Protein AF-A0A7S0I507-F1 (afdb_monomer)

InterPro domains:
  IPR004971 mRNA (guanine-N(7))-methyltransferase domain [PS51562] (1-146)
  IPR029063 S-adenosyl-L-methionine-dependent methyltransferase superfamily [G3DSA:3.40.50.150] (1-146)

Radius of gyration: 21.82 Å; Cα contacts (8 Å, |Δi|>4): 194; chains: 1; bounding box: 68×40×52 Å

Foldseek 3Di:
DDKDKDKDFALVLLLVVCVVVVQWDDDPFKIKGADPPQPPSVDQDPDLVSQPPGWIFMAGDPDPQHPDDPRSHDIGHHDHPVNVQVVCVVQQWHWDPDDPPVVVCVLPVPPLDPPHPCVVVPDDDDPVVVVVSVVVSMDMTMIDRDDPVVPPCVVPRPPDPPDPPPPPPPPDDDDDD

Nearest PDB structures (foldseek):
  5e9j-assembly2_B  TM=7.680E-01  e=2.572E-06  Homo sapiens
  8q8g-assembly1_B  TM=7.251E-01  e=8.089E-06  Homo sapiens
  3bgv-assembly4_D  TM=7.261E-01  e=1.043E-05  Homo sapiens
  3bgv-assembly2_B  TM=7.373E-01  e=1.434E-05  Homo sapiens
  5e9w-assembly2_B  TM=7.049E-01  e=9.791E-06  Homo sapiens

Organism: NCBI:txid3032

pLDDT: mean 73.74, std 19.36, range [32.34, 95.12]

Mean predicted aligned error: 12.78 Å

Solvent-accessible surface area (backbone atoms only — not comparable to full-atom values): 10988 Å² total; per-residue (Å²): 110,61,76,52,72,52,72,48,49,29,29,65,50,48,49,52,52,29,61,77,40,81,36,44,43,82,58,93,59,38,36,39,37,63,40,88,87,44,62,66,86,91,61,73,50,88,52,74,75,69,51,56,89,37,44,32,30,40,22,49,57,91,34,89,41,41,70,45,90,92,45,83,34,44,81,44,66,47,38,48,70,70,60,52,50,54,60,34,47,79,72,42,30,44,77,64,86,80,72,63,60,70,64,48,52,68,74,64,52,78,65,80,39,101,78,38,94,53,55,89,65,69,80,87,69,80,65,55,69,57,56,50,50,61,55,61,29,41,41,76,53,43,28,35,34,56,61,85,85,65,57,84,59,64,69,71,72,72,64,79,76,73,76,79,80,74,78,77,80,76,79,79,81,82,86,74,136

Sequence (177 aa):
GGFFVGVCPDGRRVNELLKKHDGTFTGHVFNLQKNEDLPTMQYISMERDSRFGMTYTFALKDTVTGEVEDSDGSIEFMVFEDLLIEMAAEVDLVPVLEYDRFTFSKLVSLEPTKYGLFKHFIPKYENVEELETVSRLNCAFTFVKVDPQTQSDRHTMGKRQLGNDEHEFRGEVNDTT

Structure (mmCIF, N/CA/C/O backbone):
data_AF-A0A7S0I507-F1
#
_entry.id   AF-A0A7S0I507-F1
#
loop_
_atom_site.group_PDB
_atom_site.id
_atom_site.type_symbol
_atom_site.label_atom_id
_atom_site.label_alt_id
_atom_site.label_comp_id
_atom_site.label_asym_id
_atom_site.label_entity_id
_atom_site.label_seq_id
_atom_site.pdbx_PDB_ins_code
_atom_site.Cartn_x
_atom_site.Cartn_y
_atom_site.Cartn_z
_atom_site.occupancy
_atom_site.B_iso_or_equiv
_atom_site.auth_seq_id
_atom_site.auth_comp_id
_atom_site.auth_asym_id
_atom_site.auth_atom_id
_atom_site.pdbx_PDB_model_num
ATOM 1 N N . GLY A 1 1 ? -11.999 -0.291 22.747 1.00 79.38 1 GLY A N 1
ATOM 2 C CA . GLY A 1 1 ? -11.311 -1.594 22.766 1.00 79.38 1 GLY A CA 1
ATOM 3 C C . GLY A 1 1 ? -9.855 -1.415 22.390 1.00 79.38 1 GLY A C 1
ATOM 4 O O . GLY A 1 1 ? -9.367 -0.291 22.438 1.00 79.38 1 GLY A O 1
ATOM 5 N N . GLY A 1 2 ? -9.165 -2.507 22.053 1.00 91.81 2 GLY A N 1
ATOM 6 C CA . GLY A 1 2 ? -7.803 -2.453 21.510 1.00 91.81 2 GLY A CA 1
ATOM 7 C C . GLY A 1 2 ? -7.762 -1.898 20.082 1.00 91.81 2 GLY A C 1
ATOM 8 O O . GLY A 1 2 ? -8.801 -1.805 19.423 1.00 91.81 2 GLY A O 1
ATOM 9 N N . PHE A 1 3 ? -6.563 -1.546 19.619 1.00 93.19 3 PHE A N 1
ATOM 10 C CA . PHE A 1 3 ? -6.307 -1.061 18.262 1.00 93.19 3 PHE A CA 1
ATOM 11 C C . PHE A 1 3 ? -5.585 -2.126 17.433 1.00 93.19 3 PHE A C 1
ATOM 13 O O . PHE A 1 3 ? -4.720 -2.833 17.949 1.00 93.19 3 PHE A O 1
ATOM 20 N N . PHE A 1 4 ? -5.922 -2.200 16.149 1.00 94.19 4 PHE A N 1
ATOM 21 C CA . PHE A 1 4 ? -5.199 -2.955 15.132 1.00 94.19 4 PHE A CA 1
ATOM 22 C C . PHE A 1 4 ? -4.639 -1.959 14.119 1.00 94.19 4 PHE A C 1
ATOM 24 O O . PHE A 1 4 ? -5.397 -1.264 13.446 1.00 94.19 4 PHE A O 1
ATOM 31 N N . VAL A 1 5 ? -3.315 -1.848 14.064 1.00 95.00 5 VAL A N 1
ATOM 32 C CA . VAL A 1 5 ? -2.602 -0.904 13.199 1.00 95.00 5 VAL A CA 1
ATOM 33 C C . VAL A 1 5 ? -1.665 -1.666 12.285 1.00 95.00 5 VAL A C 1
ATOM 35 O O . VAL A 1 5 ? -1.095 -2.682 12.684 1.00 95.00 5 VAL A O 1
ATOM 38 N N . GLY A 1 6 ? -1.484 -1.164 11.073 1.00 94.25 6 GLY A N 1
ATOM 39 C CA . GLY A 1 6 ? -0.582 -1.780 10.119 1.00 94.25 6 GLY A CA 1
ATOM 40 C C . GLY A 1 6 ? -0.327 -0.902 8.911 1.00 94.25 6 GLY A C 1
ATOM 41 O O . GLY A 1 6 ? -0.875 0.194 8.773 1.00 94.25 6 GLY A O 1
ATOM 42 N N . VAL A 1 7 ? 0.541 -1.413 8.050 1.00 93.81 7 VAL A N 1
ATOM 43 C CA . VAL A 1 7 ? 0.851 -0.851 6.742 1.00 93.81 7 VAL A CA 1
ATOM 44 C C . VAL A 1 7 ? 0.739 -1.987 5.741 1.00 93.81 7 VAL A C 1
ATOM 46 O O . VAL A 1 7 ? 1.195 -3.096 6.020 1.00 93.81 7 VAL A O 1
ATOM 49 N N . CYS A 1 8 ? 0.117 -1.725 4.601 1.00 94.25 8 CYS A N 1
ATOM 50 C CA . CYS A 1 8 ? 0.043 -2.679 3.505 1.00 94.25 8 CYS A CA 1
ATOM 51 C C . CYS A 1 8 ? 0.133 -1.963 2.151 1.00 94.25 8 CYS A C 1
ATOM 53 O O . CYS A 1 8 ? -0.134 -0.754 2.082 1.00 94.25 8 CYS A O 1
ATOM 55 N N . PRO A 1 9 ? 0.457 -2.691 1.072 1.00 93.25 9 PRO A N 1
ATOM 56 C CA . PRO A 1 9 ? 0.399 -2.143 -0.274 1.00 93.25 9 PRO A CA 1
ATOM 57 C C . PRO A 1 9 ? -1.017 -1.688 -0.635 1.00 93.25 9 PRO A C 1
ATOM 59 O O . PRO A 1 9 ? -1.984 -2.422 -0.447 1.00 93.25 9 PRO A O 1
ATOM 62 N N . ASP A 1 10 ? -1.138 -0.481 -1.175 1.00 93.31 10 ASP A N 1
ATOM 63 C CA . ASP A 1 10 ? -2.374 0.049 -1.740 1.00 93.31 10 ASP A CA 1
ATOM 64 C C . ASP A 1 10 ? -2.521 -0.476 -3.173 1.00 93.31 10 ASP A C 1
ATOM 66 O O . ASP A 1 10 ? -1.869 -0.003 -4.110 1.00 93.31 10 ASP A O 1
ATOM 70 N N . GLY A 1 11 ? -3.404 -1.459 -3.341 1.00 91.88 11 GLY A N 1
ATOM 71 C CA . GLY A 1 11 ? -3.658 -2.121 -4.615 1.00 91.88 11 GLY A CA 1
ATOM 72 C C . GLY A 1 11 ? -4.050 -1.156 -5.732 1.00 91.88 11 GLY A C 1
ATOM 73 O O . GLY A 1 11 ? -3.682 -1.387 -6.883 1.00 91.88 11 GLY A O 1
ATOM 74 N N . ARG A 1 12 ? -4.725 -0.036 -5.422 1.00 90.00 12 ARG A N 1
ATOM 75 C CA . ARG A 1 12 ? -5.071 0.976 -6.434 1.00 90.00 12 ARG A CA 1
ATOM 76 C C . ARG A 1 12 ? -3.819 1.677 -6.942 1.00 90.00 12 ARG A C 1
ATOM 78 O O . ARG A 1 12 ? -3.639 1.781 -8.151 1.00 90.00 12 ARG A O 1
ATOM 85 N N . ARG A 1 13 ? -2.928 2.093 -6.041 1.00 93.00 13 ARG A N 1
ATOM 86 C CA . ARG A 1 13 ? -1.687 2.802 -6.402 1.00 93.00 13 ARG A CA 1
ATOM 87 C C . ARG A 1 13 ? -0.686 1.900 -7.112 1.00 93.00 13 ARG A C 1
ATOM 89 O O . ARG A 1 13 ? -0.083 2.325 -8.095 1.00 93.00 13 ARG A O 1
ATOM 96 N N . VAL A 1 14 ? -0.540 0.653 -6.657 1.00 92.56 14 VAL A N 1
ATOM 97 C CA . VAL A 1 14 ? 0.283 -0.354 -7.347 1.00 92.56 14 VAL A CA 1
ATOM 98 C C . VAL A 1 14 ? -0.237 -0.567 -8.768 1.00 92.56 14 VAL A C 1
ATOM 100 O O . VAL A 1 14 ? 0.530 -0.496 -9.728 1.00 92.56 14 VAL A O 1
ATOM 103 N N . ASN A 1 15 ? -1.550 -0.747 -8.919 1.00 88.88 15 ASN A N 1
ATOM 104 C CA . ASN A 1 15 ? -2.193 -0.910 -10.218 1.00 88.88 15 ASN A CA 1
ATOM 105 C C . ASN A 1 15 ? -2.024 0.330 -11.117 1.00 88.88 15 ASN A C 1
ATOM 107 O O . ASN A 1 15 ? -1.711 0.204 -12.296 1.00 88.88 15 ASN A O 1
ATOM 111 N N . GLU A 1 16 ? -2.177 1.543 -10.587 1.00 90.50 16 GLU A N 1
ATOM 112 C CA . GLU A 1 16 ? -1.947 2.780 -11.344 1.00 90.50 16 GLU A CA 1
ATOM 113 C C . GLU A 1 16 ? -0.505 2.892 -11.853 1.00 90.50 16 GLU A C 1
ATOM 115 O O . GLU A 1 16 ? -0.289 3.233 -13.021 1.00 90.50 16 GLU A O 1
ATOM 120 N N . LEU A 1 17 ? 0.478 2.563 -11.009 1.00 92.56 17 LEU A N 1
ATOM 121 C CA . LEU A 1 17 ? 1.885 2.594 -11.394 1.00 92.56 17 LEU A CA 1
ATOM 122 C C . LEU A 1 17 ? 2.191 1.535 -12.461 1.00 92.56 17 LEU A C 1
ATOM 124 O O . LEU A 1 17 ? 2.738 1.870 -13.509 1.00 92.56 17 LEU A O 1
ATOM 128 N N . LEU A 1 18 ? 1.764 0.287 -12.259 1.00 91.62 18 LEU A N 1
ATOM 129 C CA . LEU A 1 18 ? 1.913 -0.777 -13.258 1.00 91.62 18 LEU A CA 1
ATOM 130 C C . LEU A 1 18 ? 1.247 -0.397 -14.592 1.00 91.62 18 LEU A C 1
ATOM 132 O O . LEU A 1 18 ? 1.812 -0.644 -15.653 1.00 91.62 18 LEU A O 1
ATOM 136 N N . LYS A 1 19 ? 0.085 0.271 -14.567 1.00 88.50 19 LYS A N 1
ATOM 137 C CA . LYS A 1 19 ? -0.640 0.695 -15.779 1.00 88.50 19 LYS A CA 1
ATOM 138 C C . LYS A 1 19 ? 0.142 1.741 -16.558 1.00 88.50 19 LYS A C 1
ATOM 140 O O . LYS A 1 19 ? 0.184 1.694 -17.784 1.00 88.50 19 LYS A O 1
ATOM 145 N N . LYS A 1 20 ? 0.741 2.696 -15.847 1.00 91.81 20 LYS A N 1
ATOM 146 C CA . LYS A 1 20 ? 1.552 3.762 -16.441 1.00 91.81 20 LYS A CA 1
ATOM 147 C C . LYS A 1 20 ? 2.801 3.215 -17.142 1.00 91.81 20 LYS A C 1
ATOM 149 O O . LYS A 1 20 ? 3.283 3.849 -18.075 1.00 91.81 20 LYS A O 1
ATOM 154 N N . HIS A 1 21 ? 3.294 2.058 -16.706 1.00 91.62 21 HIS A N 1
ATOM 155 C CA . HIS A 1 21 ? 4.529 1.442 -17.188 1.00 91.62 21 HIS A CA 1
ATOM 156 C C . HIS A 1 21 ? 4.300 0.115 -17.937 1.00 91.62 21 HIS A C 1
ATOM 158 O O . HIS A 1 21 ? 5.176 -0.738 -17.966 1.00 91.62 21 HIS A O 1
ATOM 164 N N . ASP A 1 22 ? 3.120 -0.066 -18.540 1.00 89.62 22 ASP A N 1
ATOM 165 C CA . ASP A 1 22 ? 2.782 -1.235 -19.371 1.00 89.62 22 ASP A CA 1
ATOM 166 C C . ASP A 1 22 ? 3.061 -2.596 -18.695 1.00 89.62 22 ASP A C 1
ATOM 168 O O . ASP A 1 22 ? 3.542 -3.550 -19.298 1.00 89.62 22 ASP A O 1
ATOM 172 N N . GLY A 1 23 ? 2.765 -2.676 -17.395 1.00 88.75 23 GLY A N 1
ATOM 173 C CA . GLY A 1 23 ? 2.888 -3.894 -16.598 1.00 88.75 23 GLY A CA 1
ATOM 174 C C . GLY A 1 23 ? 4.239 -4.104 -15.914 1.00 88.75 23 GLY A C 1
ATOM 175 O O . GLY A 1 23 ? 4.313 -4.992 -15.068 1.00 88.75 23 GLY A O 1
ATOM 176 N N . THR A 1 24 ? 5.262 -3.286 -16.183 1.00 91.31 24 THR A N 1
ATOM 177 C CA . THR A 1 24 ? 6.574 -3.428 -15.528 1.00 91.31 24 THR A CA 1
ATOM 178 C C . THR A 1 24 ? 7.207 -2.076 -15.229 1.00 91.31 24 THR A C 1
ATOM 180 O O . THR A 1 24 ? 7.467 -1.285 -16.128 1.00 91.31 24 THR A O 1
ATOM 183 N N . PHE A 1 25 ? 7.537 -1.829 -13.964 1.00 91.94 25 PHE A N 1
ATOM 184 C CA . PHE A 1 25 ? 8.373 -0.704 -13.551 1.00 91.94 25 PHE A CA 1
ATOM 185 C C . PHE A 1 25 ? 9.756 -1.219 -13.149 1.00 91.94 25 PHE A C 1
ATOM 187 O O . PHE A 1 25 ? 9.866 -2.098 -12.296 1.00 91.94 25 PHE A O 1
ATOM 194 N N . THR A 1 26 ? 10.813 -0.644 -13.720 1.00 91.56 26 THR A N 1
ATOM 195 C CA . THR A 1 26 ? 12.202 -0.964 -13.367 1.00 91.56 26 THR A CA 1
ATOM 196 C C . THR A 1 26 ? 12.919 0.319 -12.982 1.00 91.56 26 THR A C 1
ATOM 198 O O . THR A 1 26 ? 13.202 1.152 -13.843 1.00 91.56 26 THR A O 1
ATOM 201 N N . GLY A 1 27 ? 13.175 0.488 -11.688 1.00 89.50 27 GLY A N 1
ATOM 202 C CA . GLY A 1 27 ? 13.826 1.667 -11.126 1.00 89.50 27 GLY A CA 1
ATOM 203 C C . GLY A 1 27 ? 15.251 1.395 -10.656 1.00 89.50 27 GLY A C 1
ATOM 204 O O . GLY A 1 27 ? 15.774 0.274 -10.701 1.00 89.50 27 GLY A O 1
ATOM 205 N N . HIS A 1 28 ? 15.899 2.441 -10.158 1.00 88.12 28 HIS A N 1
ATOM 206 C CA . HIS A 1 28 ? 17.167 2.328 -9.448 1.00 88.12 28 HIS A CA 1
ATOM 207 C C . HIS A 1 28 ? 17.006 1.723 -8.055 1.00 88.12 28 HIS A C 1
ATOM 209 O O . HIS A 1 28 ? 17.907 1.005 -7.637 1.00 88.12 28 HIS A O 1
ATOM 215 N N . VAL A 1 29 ? 15.880 1.960 -7.386 1.00 88.69 29 VAL A N 1
ATOM 216 C CA . VAL A 1 29 ? 15.608 1.550 -6.002 1.00 88.69 29 VAL A CA 1
ATOM 217 C C . VAL A 1 29 ? 14.744 0.295 -5.936 1.00 88.69 29 VAL A C 1
ATOM 219 O O . VAL A 1 29 ? 14.975 -0.562 -5.089 1.00 88.69 29 VAL A O 1
ATOM 222 N N . PHE A 1 30 ? 13.754 0.158 -6.816 1.00 91.38 30 PHE A N 1
ATOM 223 C CA . PHE A 1 30 ? 12.814 -0.960 -6.774 1.00 91.38 30 PHE A CA 1
ATOM 224 C C . PHE A 1 30 ? 12.305 -1.339 -8.163 1.00 91.38 30 PHE A C 1
ATOM 226 O O . PHE A 1 30 ? 12.342 -0.532 -9.093 1.00 91.38 30 PHE A O 1
ATOM 233 N N . ASN A 1 31 ? 11.786 -2.557 -8.270 1.00 92.00 31 ASN A N 1
ATOM 234 C CA . ASN A 1 31 ? 11.099 -3.073 -9.442 1.00 92.00 31 ASN A CA 1
ATOM 235 C C . ASN A 1 31 ? 9.688 -3.531 -9.061 1.00 92.00 31 ASN A C 1
ATOM 237 O O . ASN A 1 31 ? 9.458 -4.029 -7.957 1.00 92.00 31 ASN A O 1
ATOM 241 N N . LEU A 1 32 ? 8.756 -3.384 -9.998 1.00 92.62 32 LEU A N 1
ATOM 242 C CA . LEU A 1 32 ? 7.423 -3.973 -9.943 1.00 92.62 32 LEU A CA 1
ATOM 243 C C . LEU A 1 32 ? 7.135 -4.688 -11.252 1.00 92.62 32 LEU A C 1
ATOM 245 O O . LEU A 1 32 ? 7.397 -4.142 -12.323 1.00 92.62 32 LEU A O 1
ATOM 249 N N . GLN A 1 33 ? 6.495 -5.844 -11.166 1.00 91.94 33 GLN A N 1
ATOM 250 C CA . GLN A 1 33 ? 6.041 -6.585 -12.330 1.00 91.94 33 GLN A CA 1
ATOM 251 C C . GLN A 1 33 ? 4.634 -7.130 -12.107 1.00 91.94 33 GLN A C 1
ATOM 253 O O . GLN A 1 33 ? 4.289 -7.655 -11.047 1.00 91.94 33 GLN A O 1
ATOM 258 N N . LYS A 1 34 ? 3.809 -6.994 -13.141 1.00 89.62 34 LYS A N 1
ATOM 259 C CA . LYS A 1 34 ? 2.480 -7.586 -13.221 1.00 89.62 34 LYS A CA 1
ATOM 260 C C . LYS A 1 34 ? 2.603 -9.111 -13.363 1.00 89.62 34 LYS A C 1
ATOM 262 O O . LYS A 1 34 ? 3.268 -9.580 -14.282 1.00 89.62 34 LYS A O 1
ATOM 267 N N . ASN A 1 35 ? 1.909 -9.874 -12.518 1.00 86.19 35 ASN A N 1
ATOM 268 C CA . ASN A 1 35 ? 1.789 -11.327 -12.682 1.00 86.19 35 ASN A CA 1
ATOM 269 C C . ASN A 1 35 ? 0.727 -11.682 -13.742 1.00 86.19 35 ASN A C 1
ATOM 271 O O . ASN A 1 35 ? -0.213 -10.915 -13.965 1.00 86.19 35 ASN A O 1
ATOM 275 N N . GLU A 1 36 ? 0.862 -12.842 -14.394 1.00 71.25 36 GLU A N 1
ATOM 276 C CA . GLU A 1 36 ? -0.027 -13.281 -15.489 1.00 71.25 36 GLU A CA 1
ATOM 277 C C . GLU A 1 36 ? -1.499 -13.400 -15.063 1.00 71.25 36 GLU A C 1
ATOM 279 O O . GLU A 1 36 ? -2.397 -13.107 -15.853 1.00 71.25 36 GLU A O 1
ATOM 284 N N . ASP A 1 37 ? -1.740 -13.731 -13.792 1.00 65.75 37 ASP A N 1
ATOM 285 C CA . ASP A 1 37 ? -3.077 -13.896 -13.211 1.00 65.75 37 ASP A CA 1
ATOM 286 C C . ASP A 1 37 ? -3.834 -12.572 -13.014 1.00 65.75 37 ASP A C 1
ATOM 288 O O . ASP A 1 37 ? -5.031 -12.572 -12.723 1.00 65.75 37 ASP A O 1
ATOM 292 N N . LEU A 1 38 ? -3.169 -11.420 -13.168 1.00 66.38 38 LEU A N 1
ATOM 293 C CA . LEU A 1 38 ? -3.838 -10.125 -13.089 1.00 66.38 38 LEU A CA 1
ATOM 294 C C . LEU A 1 38 ? -4.655 -9.889 -14.374 1.00 66.38 38 LEU A C 1
ATOM 296 O O . LEU A 1 38 ? -4.064 -9.775 -15.461 1.00 66.38 38 LEU A O 1
ATOM 300 N N . PRO A 1 39 ? -5.990 -9.700 -14.277 1.00 63.84 39 PRO A N 1
ATOM 301 C CA . PRO A 1 39 ? -6.821 -9.318 -15.413 1.00 63.84 39 PRO A CA 1
ATOM 302 C C . PRO A 1 39 ? -6.221 -8.119 -16.152 1.00 63.84 39 PRO A C 1
ATOM 304 O O . PRO A 1 39 ? -5.454 -7.326 -15.590 1.00 63.84 39 PRO A O 1
ATOM 307 N N . THR A 1 40 ? -6.542 -7.950 -17.436 1.00 58.25 40 THR A N 1
ATOM 308 C CA . THR A 1 40 ? -6.182 -6.715 -18.144 1.00 58.25 40 THR A CA 1
ATOM 309 C C . THR A 1 40 ? -6.677 -5.545 -17.298 1.00 58.25 40 THR A C 1
ATOM 311 O O . THR A 1 40 ? -7.858 -5.477 -16.980 1.00 58.25 40 THR A O 1
ATOM 314 N N . MET A 1 41 ? -5.782 -4.637 -16.893 1.00 53.25 41 MET A N 1
ATOM 315 C CA . MET A 1 41 ? -6.032 -3.664 -15.810 1.00 53.25 41 MET A CA 1
ATOM 316 C C . MET A 1 41 ? -7.099 -2.604 -16.142 1.00 53.25 41 MET A C 1
ATOM 318 O O . MET A 1 41 ? -7.375 -1.703 -15.355 1.00 53.25 41 MET A O 1
ATOM 322 N N . GLN A 1 42 ? -7.716 -2.727 -17.317 1.00 52.75 42 GLN A N 1
ATOM 323 C CA . GLN A 1 42 ? -8.926 -2.030 -17.735 1.00 52.75 42 GLN A CA 1
ATOM 324 C C . GLN A 1 42 ? -10.218 -2.686 -17.196 1.00 52.75 42 GLN A C 1
ATOM 326 O O . GLN A 1 42 ? -11.267 -2.059 -17.261 1.00 52.75 42 GLN A O 1
ATOM 331 N N . TYR A 1 43 ? -10.145 -3.906 -16.648 1.00 50.34 43 TYR A N 1
ATOM 332 C CA . TYR A 1 43 ? -11.287 -4.749 -16.271 1.00 50.34 43 TYR A CA 1
ATOM 333 C C . TYR A 1 43 ? -11.160 -5.352 -14.865 1.00 50.34 43 TYR A C 1
ATOM 335 O O . TYR A 1 43 ? -11.660 -6.450 -14.624 1.00 50.34 43 TYR A O 1
ATOM 343 N N . ILE A 1 44 ? -10.493 -4.679 -13.919 1.00 60.84 44 ILE A N 1
ATOM 344 C CA . ILE A 1 44 ? -10.618 -5.097 -12.514 1.00 60.84 44 ILE A CA 1
ATOM 345 C C . ILE A 1 44 ? -12.063 -4.812 -12.114 1.00 60.84 44 ILE A C 1
ATOM 347 O O . ILE A 1 44 ? -12.438 -3.667 -11.861 1.00 60.84 44 ILE A O 1
ATOM 351 N N . SER A 1 45 ? -12.885 -5.857 -12.142 1.00 58.00 45 SER A N 1
ATOM 352 C CA . SER A 1 45 ? -14.249 -5.794 -11.647 1.00 58.00 45 SER A CA 1
ATOM 353 C C . SER A 1 45 ? -14.203 -5.401 -10.171 1.00 58.00 45 SER A C 1
ATOM 355 O O . SER A 1 45 ? -13.404 -5.931 -9.395 1.00 58.00 45 SER A O 1
ATOM 357 N N . MET A 1 46 ? -15.056 -4.450 -9.791 1.00 61.16 46 MET A N 1
ATOM 358 C CA . ME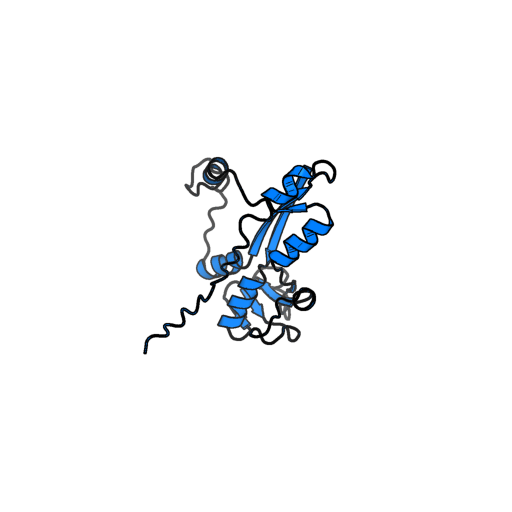T A 1 46 ? -15.241 -4.044 -8.395 1.00 61.16 46 MET A CA 1
ATOM 359 C C . MET A 1 46 ? -16.079 -5.065 -7.6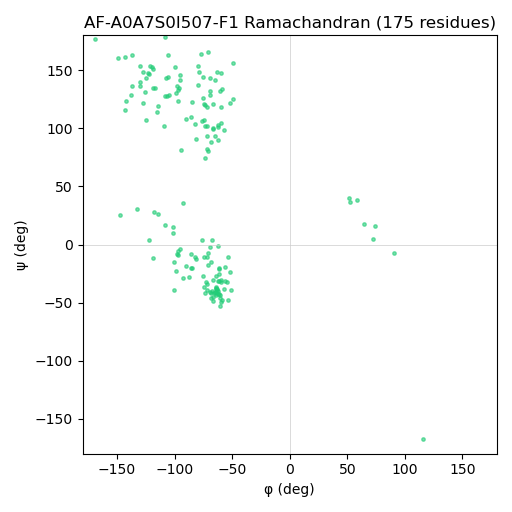10 1.00 61.16 46 MET A C 1
ATOM 361 O O . MET A 1 46 ? -16.383 -4.849 -6.435 1.00 61.16 46 MET A O 1
ATOM 365 N N . GLU A 1 47 ? -16.449 -6.191 -8.224 1.00 65.31 47 GLU A N 1
ATOM 366 C CA . GLU A 1 47 ? -17.022 -7.325 -7.506 1.00 65.31 47 GLU A CA 1
ATOM 367 C C . GLU A 1 47 ? -16.033 -7.832 -6.441 1.00 65.31 47 GLU A C 1
ATOM 369 O O . GLU A 1 47 ? -14.813 -7.681 -6.543 1.00 65.31 47 GLU A O 1
ATOM 374 N N . ARG A 1 48 ? -16.571 -8.340 -5.329 1.00 64.19 48 ARG A N 1
ATOM 375 C CA . ARG A 1 48 ? -15.782 -8.712 -4.142 1.00 64.19 48 ARG A CA 1
ATOM 376 C C . ARG A 1 48 ? -14.753 -9.799 -4.470 1.00 64.19 48 ARG A C 1
ATOM 378 O O . ARG A 1 48 ? -13.581 -9.656 -4.130 1.00 64.19 48 ARG A O 1
ATOM 385 N N . ASP A 1 49 ? -15.176 -10.835 -5.187 1.00 67.50 49 ASP A N 1
ATOM 386 C CA . ASP A 1 49 ? -14.359 -12.026 -5.437 1.00 67.50 49 ASP A CA 1
ATOM 387 C C . ASP A 1 49 ? -13.256 -11.795 -6.476 1.00 67.50 49 ASP A C 1
ATOM 389 O O . ASP A 1 49 ? -12.198 -12.412 -6.398 1.00 67.50 49 ASP A O 1
ATOM 393 N N . SER A 1 50 ? -13.447 -10.857 -7.409 1.00 70.25 50 SER A N 1
ATOM 394 C CA . SER A 1 50 ? -12.451 -10.531 -8.440 1.00 70.25 50 SER A CA 1
ATOM 395 C C . SER A 1 50 ? -11.262 -9.721 -7.923 1.00 70.25 50 SER A C 1
ATOM 397 O O . SER A 1 50 ? -10.292 -9.538 -8.655 1.00 70.25 50 SER A O 1
ATOM 399 N N . ARG A 1 51 ? -11.340 -9.210 -6.687 1.00 74.69 51 ARG A N 1
ATOM 400 C CA . ARG A 1 51 ? -10.298 -8.381 -6.060 1.00 74.69 51 ARG A CA 1
ATOM 401 C C . ARG A 1 51 ? -9.409 -9.151 -5.086 1.00 74.69 51 ARG A C 1
ATOM 403 O O . ARG A 1 51 ? -8.338 -8.665 -4.729 1.00 74.69 51 ARG A O 1
ATOM 410 N N . PHE A 1 52 ? -9.823 -10.345 -4.667 1.00 81.88 52 PHE A N 1
ATOM 411 C CA . PHE A 1 52 ? -8.995 -11.230 -3.852 1.00 81.88 52 PHE A CA 1
ATOM 412 C C . PHE A 1 52 ? -7.957 -11.969 -4.697 1.00 81.88 52 PHE A C 1
ATOM 414 O O . PHE A 1 52 ? -8.193 -12.299 -5.854 1.00 81.88 52 PHE A O 1
ATOM 421 N N . GLY A 1 53 ? -6.801 -12.259 -4.096 1.00 81.25 53 GLY A N 1
ATOM 422 C CA . GLY A 1 53 ? -5.763 -13.076 -4.732 1.00 81.25 53 GLY A CA 1
ATOM 423 C C . GLY A 1 53 ? -5.008 -12.382 -5.869 1.00 81.25 53 GLY A C 1
ATOM 424 O O . GLY A 1 53 ? -4.160 -13.006 -6.497 1.00 81.25 53 GLY A O 1
ATOM 425 N N . MET A 1 54 ? -5.273 -11.098 -6.118 1.00 86.00 54 MET A N 1
ATOM 426 C CA . MET A 1 54 ? -4.524 -10.301 -7.083 1.00 86.00 54 MET A CA 1
ATOM 427 C C . MET A 1 54 ? -3.092 -10.107 -6.591 1.00 86.00 54 MET A C 1
ATOM 429 O O . MET A 1 54 ? -2.878 -9.545 -5.514 1.00 86.00 54 MET A O 1
ATOM 433 N N . THR A 1 55 ? -2.118 -10.562 -7.378 1.00 90.38 55 THR A N 1
ATOM 434 C CA . THR A 1 55 ? -0.703 -10.526 -7.000 1.00 90.38 55 THR A CA 1
ATOM 435 C C . THR A 1 55 ? 0.148 -9.742 -7.981 1.00 90.38 55 THR A C 1
ATOM 437 O O . THR A 1 55 ? -0.162 -9.646 -9.163 1.00 90.38 55 THR A O 1
ATOM 440 N N . TYR A 1 56 ? 1.250 -9.204 -7.486 1.00 91.69 56 TYR A N 1
ATOM 441 C CA . TYR A 1 56 ? 2.313 -8.607 -8.283 1.00 91.69 56 TYR A CA 1
ATOM 442 C C . TYR A 1 56 ? 3.657 -9.055 -7.719 1.00 91.69 56 TYR A C 1
ATOM 444 O O . TYR A 1 56 ? 3.736 -9.531 -6.586 1.00 91.69 56 TYR A O 1
ATOM 452 N N . THR A 1 57 ? 4.709 -8.905 -8.509 1.00 92.06 57 THR A N 1
ATOM 453 C CA . THR A 1 57 ? 6.074 -9.139 -8.049 1.00 92.06 57 THR A CA 1
ATOM 454 C C . THR A 1 57 ? 6.712 -7.801 -7.697 1.00 92.06 57 THR A C 1
ATOM 456 O O . THR A 1 57 ? 6.635 -6.848 -8.475 1.00 92.06 57 THR A O 1
ATOM 459 N N . PHE A 1 58 ? 7.309 -7.719 -6.512 1.00 92.69 58 PHE A N 1
ATOM 460 C CA . PHE A 1 58 ? 7.996 -6.540 -5.997 1.00 92.69 58 PHE A CA 1
ATOM 461 C C . PHE A 1 58 ? 9.413 -6.893 -5.585 1.00 92.69 58 PHE A C 1
ATOM 463 O O . PHE A 1 58 ? 9.627 -7.840 -4.836 1.00 92.69 58 PHE A O 1
ATOM 470 N N . ALA A 1 59 ? 10.381 -6.099 -6.022 1.00 90.25 59 ALA A N 1
ATOM 471 C CA . ALA A 1 59 ? 11.753 -6.220 -5.558 1.00 90.25 59 ALA A CA 1
ATOM 472 C C . ALA A 1 59 ? 12.236 -4.855 -5.081 1.00 90.25 59 ALA A C 1
ATOM 474 O O . ALA A 1 59 ? 12.269 -3.904 -5.861 1.00 90.25 59 ALA A O 1
ATOM 475 N N . LEU A 1 60 ? 12.648 -4.758 -3.819 1.00 87.75 60 LEU A N 1
ATOM 476 C CA . LEU A 1 60 ? 13.391 -3.607 -3.315 1.00 87.75 60 LEU A CA 1
ATOM 477 C C . LEU A 1 60 ? 14.880 -3.955 -3.355 1.00 87.75 60 LEU A C 1
ATOM 479 O O . LEU A 1 60 ? 15.294 -4.963 -2.772 1.00 87.75 60 LEU A O 1
ATOM 483 N N . LYS A 1 61 ? 15.683 -3.148 -4.052 1.00 79.44 61 LYS A N 1
ATOM 484 C CA . LYS A 1 61 ? 17.132 -3.370 -4.113 1.00 79.44 61 LYS A CA 1
ATOM 485 C C . LYS A 1 61 ? 17.738 -3.223 -2.717 1.00 79.44 61 LYS A C 1
ATOM 487 O O . LYS A 1 61 ? 17.204 -2.494 -1.884 1.00 79.44 61 LYS A O 1
ATOM 492 N N . ASP A 1 62 ? 18.803 -3.972 -2.456 1.00 72.62 62 ASP A N 1
ATOM 493 C CA . ASP A 1 62 ? 19.471 -4.081 -1.147 1.00 72.62 62 ASP A CA 1
ATOM 494 C C . ASP A 1 62 ? 18.610 -4.718 -0.036 1.00 72.62 62 ASP A C 1
ATOM 496 O O . ASP A 1 62 ? 18.901 -4.606 1.157 1.00 72.62 62 ASP A O 1
ATOM 500 N N . THR A 1 63 ? 17.533 -5.419 -0.409 1.00 66.94 63 THR A N 1
ATOM 501 C CA . THR A 1 63 ? 16.831 -6.340 0.495 1.00 66.94 63 THR A CA 1
ATOM 502 C C . THR A 1 63 ? 17.138 -7.785 0.130 1.00 66.94 63 THR A C 1
ATOM 504 O O . THR A 1 63 ? 17.564 -8.080 -0.984 1.00 66.94 63 THR A O 1
ATOM 507 N N . VAL A 1 64 ? 16.858 -8.716 1.048 1.00 54.12 64 VAL A N 1
ATOM 508 C CA . VAL A 1 64 ? 17.043 -10.170 0.849 1.00 54.12 64 VAL A CA 1
ATOM 509 C C . VAL A 1 64 ? 16.377 -10.681 -0.443 1.00 54.12 64 VAL A C 1
ATOM 511 O O . VAL A 1 64 ? 16.800 -11.688 -0.995 1.00 54.12 64 VAL A O 1
ATOM 514 N N . THR A 1 65 ? 15.369 -9.968 -0.956 1.00 54.72 65 THR A N 1
ATOM 515 C CA . THR A 1 65 ? 14.656 -10.292 -2.204 1.00 54.72 65 THR A CA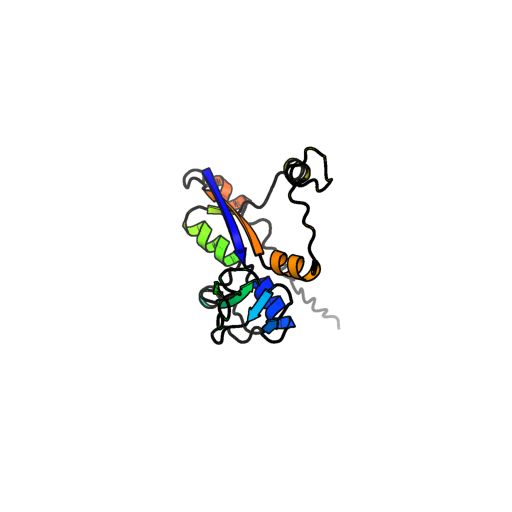 1
ATOM 516 C C . THR A 1 65 ? 15.312 -9.741 -3.479 1.00 54.72 65 THR A C 1
ATOM 518 O O . THR A 1 65 ? 14.871 -10.087 -4.570 1.00 54.72 65 THR A O 1
ATOM 521 N N . GLY A 1 66 ? 16.346 -8.899 -3.370 1.00 51.09 66 GLY A N 1
ATOM 522 C CA . GLY A 1 66 ? 17.031 -8.256 -4.500 1.00 51.09 66 GLY A CA 1
ATOM 523 C C . GLY A 1 66 ? 18.523 -8.588 -4.649 1.00 51.09 66 GLY A C 1
ATOM 524 O O . GLY A 1 66 ? 19.097 -8.258 -5.681 1.00 51.09 66 GLY A O 1
ATOM 525 N N . GLU A 1 67 ? 19.160 -9.221 -3.655 1.00 45.78 67 GLU A N 1
ATOM 526 C CA . GLU A 1 67 ? 20.601 -9.563 -3.682 1.00 45.78 67 GLU A CA 1
ATOM 527 C C . GLU A 1 67 ? 20.909 -11.010 -4.104 1.00 45.78 67 GLU A C 1
ATOM 529 O O . GLU A 1 67 ? 22.072 -11.372 -4.282 1.00 45.78 67 GLU A O 1
ATOM 534 N N . VAL A 1 68 ? 19.893 -11.862 -4.250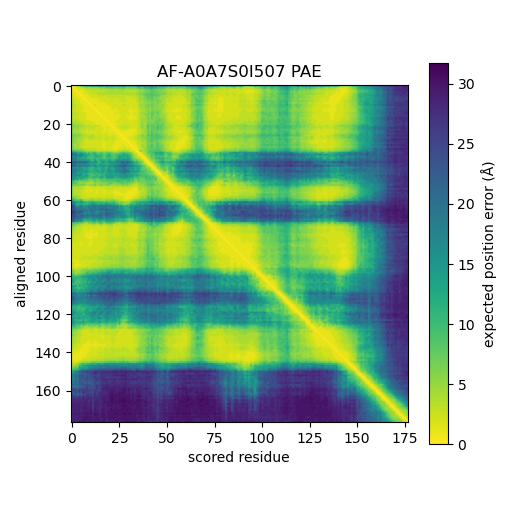 1.00 50.81 68 VAL A N 1
ATOM 535 C CA . VAL A 1 68 ? 20.089 -13.247 -4.693 1.00 50.81 68 VAL A CA 1
ATOM 536 C C . VAL A 1 68 ? 20.131 -13.256 -6.222 1.00 50.81 68 VAL A C 1
ATOM 538 O O . VAL A 1 68 ? 19.184 -12.789 -6.855 1.00 50.81 68 VAL A O 1
ATOM 541 N N . GLU A 1 69 ? 21.221 -13.766 -6.812 1.00 48.44 69 GLU A N 1
ATOM 542 C CA . GLU A 1 69 ? 21.268 -14.087 -8.247 1.00 48.44 69 GLU A CA 1
ATOM 543 C C . GLU A 1 69 ? 20.016 -14.916 -8.594 1.00 48.44 69 GLU A C 1
ATOM 545 O O . GLU A 1 69 ? 19.738 -15.912 -7.930 1.00 48.44 69 GLU A O 1
ATOM 550 N N . ASP A 1 70 ? 19.238 -14.460 -9.581 1.00 56.00 70 ASP A N 1
ATOM 551 C CA . ASP A 1 70 ? 17.951 -15.032 -10.017 1.00 56.00 70 ASP A CA 1
ATOM 552 C C . ASP A 1 70 ? 16.721 -14.794 -9.106 1.00 56.00 70 ASP A C 1
ATOM 554 O O . ASP A 1 70 ? 15.696 -15.456 -9.275 1.00 56.00 70 ASP A O 1
ATOM 558 N N . SER A 1 71 ? 16.758 -13.848 -8.157 1.00 62.69 71 SER A N 1
ATOM 559 C CA . SER A 1 71 ? 15.536 -13.427 -7.447 1.00 62.69 71 SER A CA 1
ATOM 560 C C . SER A 1 71 ? 14.784 -12.339 -8.211 1.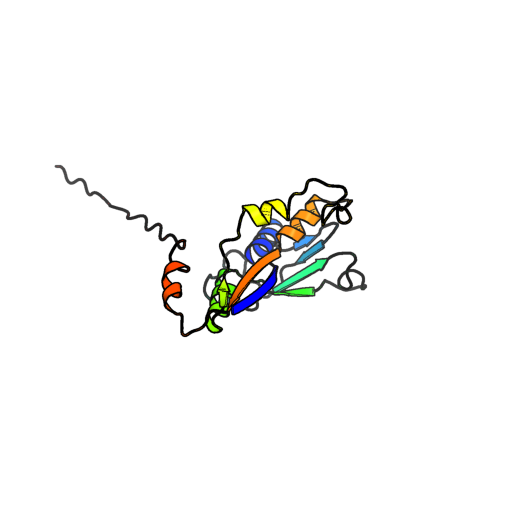00 62.69 71 SER A C 1
ATOM 562 O O . SER A 1 71 ? 15.194 -11.179 -8.237 1.00 62.69 71 SER A O 1
ATOM 564 N N . ASP A 1 72 ? 13.629 -12.707 -8.766 1.00 67.69 72 ASP A N 1
ATOM 565 C CA . ASP A 1 72 ? 12.700 -11.779 -9.425 1.00 67.69 72 ASP A CA 1
ATOM 566 C C . ASP A 1 72 ? 11.978 -10.836 -8.432 1.00 67.69 72 ASP A C 1
ATOM 568 O O . ASP A 1 72 ? 11.304 -9.893 -8.844 1.00 67.69 72 ASP A O 1
ATOM 572 N N . GLY A 1 73 ? 12.140 -11.054 -7.118 1.00 83.38 73 GLY A N 1
ATOM 573 C CA . GLY A 1 73 ? 11.477 -10.316 -6.038 1.00 83.38 73 GLY A CA 1
ATOM 574 C C . GLY A 1 73 ? 10.542 -11.193 -5.199 1.00 83.38 73 GLY A C 1
ATOM 575 O O . GLY A 1 73 ? 10.559 -12.421 -5.281 1.00 83.38 73 GLY A O 1
ATOM 576 N N . SER A 1 74 ? 9.712 -10.566 -4.365 1.00 88.31 74 SER A N 1
ATOM 577 C CA . SER A 1 74 ? 8.630 -11.221 -3.628 1.00 88.31 74 SER A CA 1
ATOM 578 C C . SER A 1 74 ? 7.287 -11.057 -4.328 1.00 88.31 74 SER A C 1
ATOM 580 O O . SER A 1 74 ? 6.921 -9.961 -4.753 1.00 88.31 74 SER A O 1
ATOM 582 N N . ILE A 1 75 ? 6.519 -12.147 -4.385 1.00 90.56 75 ILE A N 1
ATOM 583 C CA . ILE A 1 75 ? 5.107 -12.102 -4.769 1.00 90.56 75 ILE A CA 1
ATOM 584 C C . ILE A 1 75 ? 4.314 -11.505 -3.605 1.00 90.56 75 ILE A C 1
ATOM 586 O O . ILE A 1 75 ? 4.299 -12.057 -2.503 1.00 90.56 75 ILE A O 1
ATOM 590 N N . GLU A 1 76 ? 3.635 -10.395 -3.862 1.00 91.38 76 GLU A N 1
ATOM 591 C CA . GLU A 1 76 ? 2.820 -9.670 -2.892 1.00 91.38 76 GLU A CA 1
ATOM 592 C C . GLU A 1 76 ? 1.360 -9.607 -3.343 1.00 91.38 76 GLU A C 1
ATOM 594 O O . GLU A 1 76 ? 1.055 -9.648 -4.536 1.00 91.38 76 GLU A O 1
ATOM 599 N N . PHE A 1 77 ? 0.446 -9.497 -2.378 1.00 91.19 77 PHE A N 1
ATOM 600 C CA . PHE A 1 77 ? -0.985 -9.365 -2.638 1.00 91.19 77 PHE A CA 1
ATOM 601 C C . PHE A 1 77 ? -1.400 -7.898 -2.617 1.00 91.19 77 PHE A C 1
ATOM 603 O O . PHE A 1 77 ? -1.057 -7.151 -1.699 1.00 91.19 77 PHE A O 1
ATOM 610 N N . MET A 1 78 ? -2.193 -7.498 -3.606 1.00 90.69 78 MET A N 1
ATOM 611 C CA . MET A 1 78 ? -2.832 -6.188 -3.613 1.00 90.69 78 MET A CA 1
ATOM 612 C C . MET A 1 78 ? -3.898 -6.124 -2.518 1.00 90.69 78 MET A C 1
ATOM 614 O O . MET A 1 78 ? -4.749 -7.010 -2.420 1.00 90.69 78 MET A O 1
ATOM 618 N N . VAL A 1 79 ? -3.883 -5.053 -1.723 1.00 91.75 79 VAL A N 1
ATOM 619 C CA . VAL A 1 79 ? -4.925 -4.788 -0.726 1.00 91.75 79 VAL A CA 1
ATOM 620 C C . VAL A 1 79 ? -5.775 -3.613 -1.188 1.00 91.75 79 VAL A C 1
ATOM 622 O O . VAL A 1 79 ? -5.260 -2.545 -1.516 1.00 91.75 79 VAL A O 1
ATOM 625 N N . PHE A 1 80 ? -7.091 -3.804 -1.205 1.00 89.94 80 PHE A N 1
ATOM 626 C CA . PHE A 1 80 ? -8.055 -2.753 -1.518 1.00 89.94 80 PHE A CA 1
ATOM 627 C C . PHE A 1 80 ? -8.727 -2.281 -0.229 1.00 89.94 80 PHE A C 1
ATOM 629 O O . PHE A 1 80 ? -9.218 -3.097 0.549 1.00 89.94 80 PHE A O 1
ATOM 636 N N . GLU A 1 81 ? -8.727 -0.966 0.002 1.00 89.81 81 GLU A N 1
ATOM 637 C CA . GLU A 1 81 ? -9.205 -0.343 1.244 1.00 89.81 81 GLU A CA 1
ATOM 638 C C . GLU A 1 81 ? -10.630 -0.770 1.618 1.00 89.81 81 GLU A C 1
ATOM 640 O O . GLU A 1 81 ? -10.894 -1.156 2.754 1.00 89.81 81 GLU A O 1
ATOM 645 N N . ASP A 1 82 ? -11.547 -0.737 0.657 1.00 88.50 82 ASP A N 1
ATOM 646 C CA . ASP A 1 82 ? -12.951 -1.078 0.861 1.00 88.50 82 ASP A CA 1
ATOM 647 C C . ASP A 1 82 ? -13.143 -2.549 1.244 1.00 88.50 82 ASP A C 1
ATOM 649 O O . ASP A 1 82 ? -13.901 -2.852 2.165 1.00 88.50 82 ASP A O 1
ATOM 653 N N . LEU A 1 83 ? -12.391 -3.449 0.609 1.00 89.69 83 LEU A N 1
ATOM 654 C CA . LEU A 1 83 ? -12.389 -4.865 0.956 1.00 89.69 83 LEU A CA 1
ATOM 655 C C . LEU A 1 83 ? -11.771 -5.116 2.339 1.00 89.69 83 LEU A C 1
ATOM 657 O O . LEU A 1 83 ? -12.295 -5.910 3.117 1.00 89.69 83 LEU A O 1
ATOM 661 N N . LEU A 1 84 ? -10.685 -4.417 2.683 1.00 92.31 84 LEU A N 1
ATOM 662 C CA . LEU A 1 84 ? -10.072 -4.505 4.010 1.00 92.31 84 LEU A CA 1
ATOM 663 C C . LEU A 1 84 ? -11.048 -4.052 5.108 1.00 92.31 84 LEU A C 1
ATOM 665 O O . LEU A 1 84 ? -11.146 -4.705 6.146 1.00 92.31 84 LEU A O 1
ATOM 669 N N . ILE A 1 85 ? -11.787 -2.962 4.874 1.00 92.00 85 ILE A N 1
ATOM 670 C CA . ILE A 1 85 ? -12.817 -2.460 5.794 1.00 92.00 85 ILE A CA 1
ATOM 671 C C . ILE A 1 85 ? -13.960 -3.471 5.942 1.00 92.00 85 ILE A C 1
ATOM 673 O O . ILE A 1 85 ? -14.403 -3.718 7.065 1.00 92.00 85 ILE A O 1
ATOM 677 N N . GLU A 1 86 ? -14.421 -4.070 4.842 1.00 90.31 86 GLU A N 1
ATOM 678 C CA . GLU A 1 86 ? -15.462 -5.104 4.862 1.00 90.31 86 GLU A CA 1
ATOM 679 C C . GLU A 1 86 ? -15.030 -6.315 5.704 1.00 90.31 86 GLU A C 1
ATOM 681 O O . GLU A 1 86 ? -15.745 -6.709 6.625 1.00 90.31 86 GLU A O 1
ATOM 686 N N . MET A 1 87 ? -13.821 -6.839 5.470 1.00 91.88 87 MET A N 1
ATOM 687 C CA . MET A 1 87 ? -13.266 -7.968 6.230 1.00 91.88 87 MET A CA 1
ATOM 688 C C . MET A 1 87 ? -13.053 -7.629 7.712 1.00 91.88 87 MET A C 1
ATOM 690 O O . MET A 1 87 ? -13.280 -8.462 8.588 1.00 91.88 87 MET A O 1
ATOM 694 N N . ALA A 1 88 ? -12.638 -6.399 8.024 1.00 93.56 88 ALA A N 1
ATOM 695 C CA . ALA A 1 88 ? -12.495 -5.935 9.401 1.00 93.56 88 ALA A CA 1
ATOM 696 C C . ALA A 1 88 ? -13.853 -5.888 10.130 1.00 93.56 88 ALA A C 1
ATOM 698 O O . ALA A 1 88 ? -13.954 -6.271 11.302 1.00 93.56 88 ALA A O 1
ATOM 699 N N . ALA A 1 89 ? -14.918 -5.480 9.438 1.00 92.12 89 ALA A N 1
ATOM 700 C CA . ALA A 1 89 ? -16.256 -5.411 10.015 1.00 92.12 89 ALA A CA 1
ATOM 701 C C . ALA A 1 89 ? -16.786 -6.789 10.457 1.00 92.12 89 ALA A C 1
ATOM 703 O O . ALA A 1 89 ? -17.486 -6.861 11.471 1.00 92.12 89 ALA A O 1
ATOM 704 N N . GLU A 1 90 ? -16.404 -7.876 9.772 1.00 92.69 90 GLU A N 1
ATOM 705 C CA . GLU A 1 90 ? -16.772 -9.260 10.133 1.00 92.69 90 GLU A CA 1
ATOM 706 C C . GLU A 1 90 ? -16.257 -9.676 11.525 1.00 92.69 90 GLU A C 1
ATOM 708 O O . GLU A 1 90 ? -16.813 -10.575 12.156 1.00 92.69 90 GLU A O 1
ATOM 713 N N . VAL A 1 91 ? -15.230 -8.991 12.040 1.00 93.31 91 VAL A N 1
ATOM 714 C CA . VAL A 1 91 ? -14.623 -9.240 13.358 1.00 93.31 91 VAL A CA 1
ATOM 715 C C . VAL A 1 91 ? -14.755 -8.042 14.307 1.00 93.31 91 VAL A C 1
ATOM 717 O O . VAL A 1 91 ? -13.939 -7.860 15.213 1.00 93.31 91 VAL A O 1
ATOM 720 N N . ASP A 1 92 ? -15.794 -7.221 14.134 1.00 93.50 92 ASP A N 1
ATOM 721 C CA . ASP A 1 92 ? -16.101 -6.006 14.913 1.00 93.50 92 ASP A CA 1
ATOM 722 C C . ASP A 1 92 ? -14.941 -5.002 15.018 1.00 93.50 92 ASP A C 1
ATOM 724 O O . ASP A 1 92 ? -14.729 -4.361 16.057 1.00 93.50 92 ASP A O 1
ATOM 728 N N . LEU A 1 93 ? -14.166 -4.874 13.948 1.00 94.50 93 LEU A N 1
ATOM 729 C CA . LEU A 1 93 ? -13.190 -3.809 13.791 1.00 94.50 93 LEU A CA 1
ATOM 730 C C . LEU A 1 93 ? -13.806 -2.684 12.954 1.00 94.50 93 LEU A C 1
ATOM 732 O O . LEU A 1 93 ? -14.414 -2.923 11.915 1.00 94.50 93 LEU A O 1
ATOM 736 N N . VAL A 1 94 ? -13.653 -1.445 13.421 1.00 93.19 94 VAL A N 1
ATOM 737 C CA . VAL A 1 94 ? -14.141 -0.240 12.729 1.00 93.19 94 VAL A CA 1
ATOM 738 C C . VAL A 1 94 ? -12.947 0.652 12.395 1.00 93.19 94 VAL A C 1
ATOM 740 O O . VAL A 1 94 ? -12.085 0.822 13.264 1.00 93.19 94 VAL A O 1
ATOM 743 N N . PRO A 1 95 ? -12.848 1.201 11.169 1.00 93.50 95 PRO A N 1
ATOM 744 C CA . PRO A 1 95 ? -11.728 2.055 10.797 1.00 93.50 95 PRO A CA 1
ATOM 745 C C . PRO A 1 95 ? -11.719 3.347 11.619 1.00 93.50 95 PRO A C 1
ATOM 747 O O . PRO A 1 95 ? -12.760 3.946 11.890 1.00 93.50 95 PRO A O 1
ATOM 750 N N . VAL A 1 96 ? -10.524 3.794 11.999 1.00 90.69 96 VAL A N 1
ATOM 751 C CA . VAL A 1 96 ? -10.301 5.102 12.620 1.00 90.69 96 VAL A CA 1
ATOM 752 C C . VAL A 1 96 ? -10.034 6.116 11.513 1.00 90.69 96 VAL A C 1
ATOM 754 O O . VAL A 1 96 ? -8.977 6.101 10.883 1.00 90.69 96 VAL A O 1
ATOM 757 N N . LEU A 1 97 ? -11.013 6.989 11.275 1.00 85.62 97 LEU A N 1
ATOM 758 C CA . LEU A 1 97 ? -10.980 7.983 10.194 1.00 85.62 97 LEU A CA 1
ATOM 759 C C . LEU A 1 97 ? -10.546 9.373 10.672 1.00 85.62 97 LEU A C 1
ATOM 761 O O . LEU A 1 97 ? -10.064 10.189 9.889 1.00 85.62 97 LEU A O 1
ATOM 765 N N . GLU A 1 98 ? -10.710 9.646 11.964 1.00 80.81 98 GLU A N 1
ATOM 766 C CA . GLU A 1 98 ? -10.396 10.937 12.560 1.00 80.81 98 GLU A CA 1
ATOM 767 C C . GLU A 1 98 ? -9.246 10.795 13.549 1.00 80.81 98 GLU A C 1
ATOM 769 O O . GLU A 1 98 ? -9.328 10.087 14.552 1.00 80.81 98 GLU A O 1
ATOM 774 N N . TYR A 1 99 ? -8.168 11.514 13.258 1.00 73.69 99 TYR A N 1
ATOM 775 C CA . TYR A 1 99 ? -7.044 11.690 14.161 1.00 73.69 99 TYR A CA 1
ATOM 776 C C . TYR A 1 99 ? -7.110 13.101 14.735 1.00 73.69 99 TYR A C 1
ATOM 778 O O . TYR A 1 99 ? -7.459 14.052 14.028 1.00 73.69 99 TYR A O 1
ATOM 786 N N . ASP A 1 100 ? -6.724 13.261 16.001 1.00 76.06 100 ASP A N 1
ATOM 787 C CA . ASP A 1 100 ? -6.501 14.588 16.566 1.00 76.06 100 ASP A CA 1
ATOM 788 C C . ASP A 1 100 ? -5.365 15.268 15.787 1.00 76.06 100 ASP A C 1
ATOM 790 O O . ASP A 1 100 ? -4.175 15.003 15.993 1.00 76.06 100 ASP A O 1
ATOM 794 N N . ARG A 1 101 ? -5.756 16.159 14.871 1.00 66.94 101 ARG A N 1
ATOM 795 C CA . ARG A 1 101 ? -4.850 16.880 13.974 1.00 66.94 101 ARG A CA 1
ATOM 796 C C . ARG A 1 101 ? -3.833 17.718 14.740 1.00 66.94 101 ARG A C 1
ATOM 798 O O . ARG A 1 101 ? -2.710 17.863 14.262 1.00 66.94 101 ARG A O 1
ATOM 805 N N . PHE A 1 102 ? -4.185 18.258 15.908 1.00 67.75 102 PHE A N 1
ATOM 806 C CA . PHE A 1 102 ? -3.269 19.070 16.709 1.00 67.75 102 PHE A CA 1
ATOM 807 C C . PHE A 1 102 ? -2.204 18.208 17.378 1.00 67.75 102 PHE A C 1
ATOM 809 O O . PHE A 1 102 ? -1.031 18.581 17.388 1.00 67.75 102 PHE A O 1
ATOM 816 N N . THR A 1 103 ? -2.593 17.047 17.899 1.00 67.06 103 THR A N 1
ATOM 817 C CA . THR A 1 103 ? -1.656 16.086 18.492 1.00 67.06 103 THR A CA 1
ATOM 818 C C . THR A 1 103 ? -0.755 15.463 17.423 1.00 67.06 103 THR A C 1
ATOM 820 O O . THR A 1 103 ? 0.461 15.396 17.603 1.00 67.06 103 THR A O 1
ATOM 823 N N . PHE A 1 104 ? -1.313 15.105 16.264 1.00 65.25 104 PHE A N 1
ATOM 824 C CA . PHE A 1 104 ? -0.551 14.534 15.153 1.00 65.25 104 PHE A CA 1
ATOM 825 C C . PHE A 1 104 ? 0.435 15.536 14.539 1.00 65.25 104 PHE A C 1
ATOM 827 O O . PHE A 1 104 ? 1.610 15.221 14.374 1.00 65.25 104 PHE A O 1
ATOM 834 N N . SER A 1 105 ? 0.008 16.779 14.287 1.00 64.06 105 SER A N 1
ATOM 835 C CA . SER A 1 105 ? 0.890 17.822 13.730 1.00 64.06 105 SER A CA 1
ATOM 836 C C . SER A 1 105 ? 2.073 18.143 14.648 1.00 64.06 105 SER A C 1
ATOM 838 O O . SER A 1 105 ? 3.155 18.469 14.168 1.00 64.06 105 SER A O 1
ATOM 840 N N . LYS A 1 106 ? 1.894 18.018 15.970 1.00 63.91 106 LYS A N 1
ATOM 841 C CA . LYS A 1 106 ? 2.982 18.161 16.949 1.00 63.91 106 LYS A CA 1
ATOM 842 C C . LYS A 1 106 ? 3.955 16.979 16.937 1.00 63.91 106 LYS A C 1
ATOM 844 O O . LYS A 1 106 ? 5.137 17.183 17.178 1.00 63.91 106 LYS A O 1
ATOM 849 N N . LEU A 1 107 ? 3.475 15.761 16.675 1.00 62.50 107 LEU A N 1
ATOM 850 C CA . LEU A 1 107 ? 4.315 14.559 16.581 1.00 62.50 107 LEU A CA 1
ATOM 851 C C . LEU A 1 107 ? 5.124 14.514 15.279 1.00 62.50 107 LEU A C 1
ATOM 853 O O . LEU A 1 107 ? 6.271 14.074 15.285 1.00 62.50 107 LEU A O 1
ATOM 857 N N . VAL A 1 108 ? 4.527 14.979 14.180 1.00 60.75 108 VAL A N 1
ATOM 858 C CA . VAL A 1 108 ? 5.097 14.927 12.823 1.00 60.75 108 VAL A CA 1
ATOM 859 C C . VAL A 1 108 ? 5.687 16.275 12.407 1.00 60.75 108 VAL A C 1
ATOM 861 O O . VAL A 1 108 ? 5.959 16.491 11.232 1.00 60.75 108 VAL A O 1
ATOM 864 N N . SER A 1 109 ? 5.908 17.214 13.337 1.00 59.78 109 SER A N 1
ATOM 865 C CA . SER A 1 109 ? 6.588 18.461 12.989 1.00 59.78 109 SER A CA 1
ATOM 866 C C . SER A 1 109 ? 7.983 18.123 12.452 1.00 59.78 109 SER A C 1
ATOM 868 O O . SER A 1 109 ? 8.880 17.758 13.214 1.00 59.78 109 SER A O 1
ATOM 870 N N . LEU A 1 110 ? 8.138 18.224 11.131 1.00 51.31 110 LEU A N 1
ATOM 871 C CA . LEU A 1 110 ? 9.362 17.923 10.390 1.00 51.31 110 LEU A CA 1
ATOM 872 C C . LEU A 1 110 ? 10.473 18.939 10.658 1.00 51.31 110 LEU A C 1
ATOM 874 O O . LEU A 1 110 ? 11.568 18.782 10.125 1.00 51.31 110 LEU A O 1
ATOM 878 N N . GLU A 1 111 ? 10.220 19.977 11.465 1.00 56.06 111 GLU A N 1
ATOM 879 C CA . GLU A 1 111 ? 11.291 20.861 11.894 1.00 56.06 111 GLU A CA 1
ATOM 880 C C . GLU A 1 111 ? 12.338 20.036 12.651 1.00 56.06 111 GLU A C 1
ATOM 882 O O . GLU A 1 111 ? 12.026 19.435 13.689 1.00 56.06 111 GLU A O 1
ATOM 887 N N . PRO A 1 112 ? 13.582 19.979 12.142 1.00 53.97 112 PRO A N 1
ATOM 888 C CA . PRO A 1 112 ? 14.656 19.216 12.744 1.00 53.97 112 PRO A CA 1
ATOM 889 C C . PRO A 1 112 ? 15.078 19.915 14.031 1.00 53.97 112 PRO A C 1
ATOM 891 O O . PRO A 1 112 ? 16.054 20.659 14.097 1.00 53.97 112 PRO A O 1
ATOM 894 N N . THR A 1 113 ? 14.321 19.701 15.096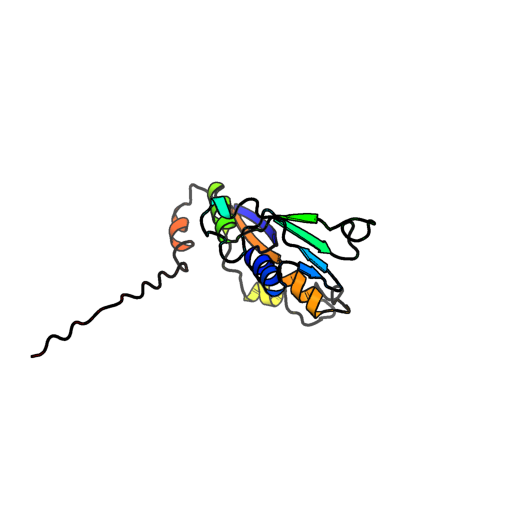 1.00 57.62 113 THR A N 1
ATOM 895 C CA . THR A 1 113 ? 14.728 20.165 16.409 1.00 57.62 113 THR A CA 1
ATOM 896 C C . THR A 1 113 ? 15.831 19.235 16.906 1.00 57.62 113 THR A C 1
ATOM 898 O O . THR A 1 113 ? 15.790 18.017 16.719 1.00 57.62 113 THR A O 1
ATOM 901 N N . LYS A 1 114 ? 16.818 19.785 17.625 1.00 57.94 114 LYS A N 1
ATOM 902 C CA . LYS A 1 114 ? 17.860 19.016 18.342 1.00 57.94 114 LYS A CA 1
ATOM 903 C C . LYS A 1 114 ? 17.275 17.951 19.294 1.00 57.94 114 LYS A C 1
ATOM 905 O O . LYS A 1 114 ? 18.006 17.096 19.796 1.00 57.94 114 LYS A O 1
ATOM 910 N N . TYR A 1 115 ? 15.965 17.984 19.532 1.00 60.44 115 TYR A N 1
ATOM 911 C CA . TYR A 1 115 ? 15.206 17.117 20.426 1.00 60.44 115 TYR A CA 1
ATOM 912 C C . TYR A 1 115 ? 14.074 16.347 19.724 1.00 60.44 115 TYR A C 1
ATOM 914 O O . TYR A 1 115 ? 13.350 15.622 20.396 1.00 60.44 115 TYR A O 1
ATOM 922 N N . GLY A 1 116 ? 13.930 16.471 18.402 1.00 64.56 116 GLY A N 1
ATOM 923 C CA . GLY A 1 116 ? 12.852 15.836 17.650 1.00 64.56 116 GLY A CA 1
ATOM 924 C C . GLY A 1 116 ? 13.011 14.321 17.600 1.00 64.56 116 GLY A C 1
ATOM 925 O O . GLY A 1 116 ? 14.132 13.817 17.479 1.00 64.56 116 GLY A O 1
ATOM 926 N N . LEU A 1 117 ? 11.887 13.601 17.655 1.00 66.38 117 LEU A N 1
ATOM 927 C CA . LEU A 1 117 ? 11.842 12.135 17.593 1.00 66.38 117 LEU A CA 1
ATOM 928 C C . LEU A 1 117 ? 12.564 11.593 16.343 1.00 66.38 117 LEU A C 1
ATOM 930 O O . LEU A 1 117 ? 13.227 10.563 16.400 1.00 66.38 117 LEU A O 1
ATOM 934 N N . PHE A 1 118 ? 12.516 12.355 15.246 1.00 66.50 118 PHE A N 1
ATOM 935 C CA . PHE A 1 118 ? 13.090 11.997 13.948 1.00 66.50 118 PHE A CA 1
ATOM 936 C C . PHE A 1 118 ? 14.434 12.670 13.631 1.00 66.50 118 PHE A C 1
ATOM 938 O O . PHE A 1 118 ? 14.925 12.560 12.513 1.00 66.50 118 PHE A O 1
ATOM 945 N N . LYS A 1 119 ? 15.086 13.346 14.589 1.00 62.59 119 LYS A N 1
ATOM 946 C CA . LYS A 1 119 ? 16.332 14.099 14.319 1.00 62.59 119 LYS A CA 1
ATOM 947 C C . LYS A 1 119 ? 17.498 13.231 13.816 1.00 62.59 119 LYS A C 1
ATOM 949 O O . LYS A 1 119 ? 18.395 13.734 13.151 1.00 62.59 119 LYS A O 1
ATOM 954 N N . HIS A 1 120 ? 17.492 11.942 14.158 1.00 61.69 120 HIS A N 1
ATOM 955 C CA . HIS A 1 120 ? 18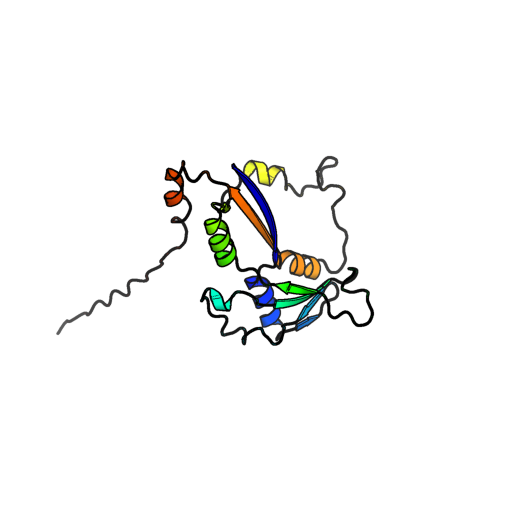.465 10.94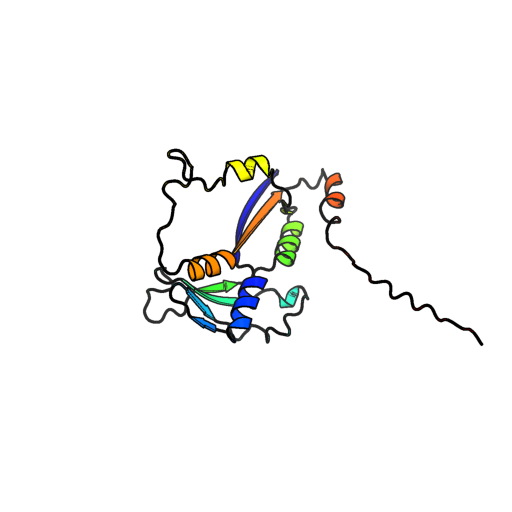6 13.691 1.00 61.69 120 HIS A CA 1
ATOM 956 C C . HIS A 1 120 ? 17.973 10.156 12.470 1.00 61.69 120 HIS A C 1
ATOM 958 O O . HIS A 1 120 ? 18.722 9.356 11.924 1.00 61.69 120 HIS A O 1
ATOM 964 N N . PHE A 1 121 ? 16.734 10.401 12.044 1.00 64.69 121 PHE A N 1
ATOM 965 C CA . PHE A 1 121 ? 16.069 9.758 10.917 1.00 64.69 121 PHE A CA 1
ATOM 966 C C . PHE A 1 121 ? 15.918 10.712 9.730 1.00 64.69 121 PHE A C 1
ATOM 968 O O . PHE A 1 121 ? 15.103 10.446 8.859 1.00 64.69 121 PHE A O 1
ATOM 975 N N . ILE A 1 122 ? 16.669 11.824 9.693 1.00 64.12 122 ILE A N 1
ATOM 976 C CA . ILE A 1 122 ? 16.717 12.699 8.516 1.00 64.12 122 ILE A CA 1
ATOM 977 C C . ILE A 1 122 ? 17.505 11.950 7.447 1.00 64.12 122 ILE A C 1
ATOM 979 O O . ILE A 1 122 ? 18.737 11.879 7.541 1.00 64.12 122 ILE A O 1
ATOM 983 N N . PRO A 1 123 ? 16.833 11.361 6.457 1.00 63.84 123 PRO A N 1
ATOM 984 C CA . PRO A 1 123 ? 17.512 10.482 5.546 1.00 63.84 123 PRO A CA 1
ATOM 985 C C . PRO A 1 123 ? 18.255 11.315 4.504 1.00 63.84 123 PRO A C 1
ATOM 987 O O . PRO A 1 123 ? 17.731 12.303 3.990 1.00 63.84 123 PRO A O 1
ATOM 990 N N . LYS A 1 124 ? 19.493 10.930 4.194 1.00 68.88 124 LYS A N 1
ATOM 991 C CA . LYS A 1 124 ? 20.227 11.456 3.041 1.00 68.88 124 LYS A CA 1
ATOM 992 C C . LYS A 1 124 ? 20.306 10.337 2.021 1.00 68.88 124 LYS A C 1
ATOM 994 O O . LYS A 1 124 ? 21.105 9.424 2.201 1.00 68.88 124 LYS A O 1
ATOM 999 N N . TYR A 1 125 ? 19.472 10.407 0.995 1.00 68.75 125 TYR A N 1
ATOM 1000 C CA . TYR A 1 125 ? 19.446 9.410 -0.064 1.00 68.75 125 TYR A CA 1
ATOM 1001 C C . TYR A 1 125 ? 19.564 10.074 -1.430 1.00 68.75 125 TYR A C 1
ATOM 1003 O O . TYR A 1 125 ? 19.102 11.197 -1.635 1.00 68.75 125 TYR A O 1
ATOM 1011 N N . GLU A 1 126 ? 20.182 9.354 -2.357 1.00 74.94 126 GLU A N 1
ATOM 1012 C CA . GLU A 1 126 ? 20.020 9.585 -3.789 1.00 74.94 126 GLU A CA 1
ATOM 1013 C C . GLU A 1 126 ? 18.667 8.994 -4.233 1.00 74.94 126 GLU A C 1
ATOM 1015 O O . GLU A 1 126 ? 18.062 8.211 -3.501 1.00 74.94 126 GLU A O 1
ATOM 1020 N N . ASN A 1 127 ? 18.159 9.369 -5.411 1.00 81.88 127 ASN A N 1
ATOM 1021 C CA . ASN A 1 127 ? 16.888 8.849 -5.950 1.00 81.88 127 ASN A CA 1
ATOM 1022 C C . ASN A 1 127 ? 15.660 9.087 -5.043 1.00 81.88 127 ASN A C 1
ATOM 1024 O O . ASN A 1 127 ? 14.769 8.243 -4.946 1.00 81.88 127 ASN A O 1
ATOM 1028 N N . VAL A 1 128 ? 15.596 10.257 -4.391 1.00 83.31 128 VAL A N 1
ATOM 1029 C CA . VAL A 1 128 ? 14.500 10.646 -3.479 1.00 83.31 128 VAL A CA 1
ATOM 1030 C C . VAL A 1 128 ? 13.122 10.455 -4.120 1.00 83.31 128 VAL A C 1
ATOM 1032 O O . VAL A 1 128 ? 12.209 9.970 -3.463 1.00 83.31 128 VAL A O 1
ATOM 1035 N N . GLU A 1 129 ? 12.978 10.756 -5.411 1.00 86.75 129 GLU A N 1
ATOM 1036 C CA . GLU A 1 129 ? 11.710 10.598 -6.134 1.00 86.75 129 GLU A CA 1
ATOM 1037 C C . GLU A 1 129 ? 11.240 9.136 -6.217 1.00 86.75 129 GLU A C 1
ATOM 1039 O O . GLU A 1 129 ? 10.051 8.858 -6.048 1.00 86.75 129 GLU A O 1
ATOM 1044 N N . GLU A 1 130 ? 12.150 8.179 -6.427 1.00 88.12 130 GLU A N 1
ATOM 1045 C CA . GLU A 1 130 ? 11.798 6.754 -6.445 1.00 88.12 130 GLU A CA 1
ATOM 1046 C C . GLU A 1 130 ? 11.468 6.241 -5.042 1.00 88.12 130 GLU A C 1
ATOM 1048 O O . GLU A 1 130 ? 10.502 5.496 -4.877 1.00 88.12 130 GLU A O 1
ATOM 1053 N N . LEU A 1 131 ? 12.212 6.686 -4.022 1.00 85.81 131 LEU A N 1
ATOM 1054 C CA . LEU A 1 131 ? 11.926 6.366 -2.620 1.00 85.81 131 LEU A CA 1
ATOM 1055 C C . LEU A 1 131 ? 10.567 6.916 -2.169 1.00 85.81 131 LEU A C 1
ATOM 1057 O O . LEU A 1 131 ? 9.809 6.239 -1.470 1.00 85.81 131 LEU A O 1
ATOM 1061 N N . GLU A 1 132 ? 10.224 8.130 -2.593 1.00 87.56 132 GLU A N 1
ATOM 1062 C CA . GLU A 1 132 ? 8.891 8.688 -2.381 1.00 87.56 132 GLU A CA 1
ATOM 1063 C C . GLU A 1 132 ? 7.827 7.885 -3.123 1.00 87.56 132 GLU A C 1
ATOM 1065 O O . GLU A 1 132 ? 6.763 7.618 -2.565 1.00 87.56 132 GLU A O 1
ATOM 1070 N N . THR A 1 133 ? 8.110 7.477 -4.360 1.00 90.50 133 THR A N 1
ATOM 1071 C CA . THR A 1 133 ? 7.183 6.681 -5.168 1.00 90.50 133 THR A CA 1
ATOM 1072 C C . THR A 1 133 ? 6.873 5.353 -4.485 1.00 90.50 133 THR A C 1
ATOM 1074 O O . THR A 1 133 ? 5.702 5.075 -4.237 1.00 90.50 133 THR A O 1
ATOM 1077 N N . VAL A 1 134 ? 7.888 4.572 -4.096 1.00 90.25 134 VAL A N 1
ATOM 1078 C CA . VAL A 1 134 ? 7.689 3.280 -3.413 1.00 90.25 134 VAL A CA 1
ATOM 1079 C C . VAL A 1 134 ? 7.023 3.447 -2.046 1.00 90.25 134 VAL A C 1
ATOM 1081 O O . VAL A 1 134 ? 6.140 2.670 -1.683 1.00 90.25 134 VAL A O 1
ATOM 1084 N N . SER A 1 135 ? 7.352 4.511 -1.309 1.00 90.00 135 SER A N 1
ATOM 1085 C CA . SER A 1 135 ? 6.683 4.817 -0.038 1.00 90.00 135 SER A CA 1
ATOM 1086 C C . SER A 1 135 ? 5.194 5.105 -0.241 1.00 90.00 135 SER A C 1
ATOM 1088 O O . SER A 1 135 ? 4.362 4.658 0.546 1.00 90.00 135 SER A O 1
ATOM 1090 N N . ARG A 1 136 ? 4.832 5.803 -1.326 1.00 92.19 136 ARG A N 1
ATOM 1091 C CA . ARG A 1 136 ? 3.436 6.104 -1.675 1.00 92.19 136 ARG A CA 1
ATOM 1092 C C . ARG A 1 136 ? 2.655 4.885 -2.149 1.00 92.19 136 ARG A C 1
ATOM 1094 O O . ARG A 1 136 ? 1.433 4.956 -2.112 1.00 92.19 136 ARG A O 1
ATOM 1101 N N . LEU A 1 137 ? 3.295 3.786 -2.546 1.00 93.94 137 LEU A N 1
ATOM 1102 C CA . LEU A 1 137 ? 2.586 2.539 -2.866 1.00 93.94 137 LEU A CA 1
ATOM 1103 C C . LEU A 1 137 ? 1.964 1.880 -1.640 1.00 93.94 137 LEU A C 1
ATOM 1105 O O . LEU A 1 137 ? 1.117 1.011 -1.789 1.00 93.94 137 LEU A O 1
ATOM 1109 N N . ASN A 1 138 ? 2.362 2.291 -0.440 1.00 93.00 138 ASN A N 1
ATOM 1110 C CA . ASN A 1 138 ? 1.841 1.761 0.804 1.00 93.00 138 ASN A CA 1
ATOM 1111 C C . ASN A 1 138 ? 0.783 2.693 1.404 1.00 93.00 138 ASN A C 1
ATOM 1113 O O . ASN A 1 138 ? 0.807 3.918 1.231 1.00 93.00 138 ASN A O 1
ATOM 1117 N N . CYS A 1 139 ? -0.130 2.103 2.166 1.00 90.31 139 CYS A N 1
ATOM 1118 C CA . CYS A 1 139 ? -1.092 2.812 2.995 1.00 90.31 139 CYS A CA 1
ATOM 1119 C C . CYS A 1 139 ? -0.981 2.332 4.444 1.00 90.31 139 CYS A C 1
ATOM 1121 O O . CYS A 1 139 ? -0.725 1.157 4.706 1.00 90.31 139 CYS A O 1
ATOM 1123 N N . ALA A 1 140 ? -1.154 3.254 5.390 1.00 92.25 140 ALA A N 1
ATOM 1124 C CA . ALA A 1 140 ? -1.294 2.922 6.800 1.00 92.25 140 ALA A CA 1
ATOM 1125 C C . ALA A 1 140 ? -2.780 2.845 7.149 1.00 92.25 140 ALA A C 1
ATOM 1127 O O . ALA A 1 140 ? -3.565 3.680 6.698 1.00 92.25 140 ALA A O 1
ATOM 1128 N N . PHE A 1 141 ? -3.155 1.887 7.990 1.00 92.81 141 PHE A N 1
ATOM 1129 C CA . PHE A 1 141 ? -4.521 1.739 8.475 1.00 92.81 141 PHE A CA 1
ATOM 1130 C C . PHE A 1 141 ? -4.546 1.613 9.996 1.00 92.81 141 PHE A C 1
ATOM 1132 O O . PHE A 1 141 ? -3.600 1.141 10.630 1.00 92.81 141 PHE A O 1
ATOM 1139 N N . THR A 1 142 ? -5.674 2.014 10.576 1.00 95.06 142 THR A N 1
ATOM 1140 C CA . THR A 1 142 ? -5.973 1.819 11.993 1.00 95.06 142 THR A CA 1
ATOM 1141 C C . THR A 1 142 ? -7.421 1.381 12.126 1.00 95.06 142 THR A C 1
ATOM 1143 O O . THR A 1 142 ? -8.322 2.056 11.633 1.00 95.06 142 THR A O 1
ATOM 1146 N N . PHE A 1 143 ? -7.647 0.289 12.845 1.00 95.12 143 PHE A N 1
ATOM 1147 C CA . PHE A 1 143 ? -8.962 -0.164 13.268 1.00 95.12 143 PHE A CA 1
ATOM 1148 C C . PHE A 1 143 ? -9.050 -0.205 14.791 1.00 95.12 143 PHE A C 1
ATOM 1150 O O . PHE A 1 143 ? -8.058 -0.446 15.482 1.00 95.12 143 PHE A O 1
ATOM 1157 N N . VAL A 1 144 ? -10.251 -0.016 15.327 1.00 94.94 144 VAL A N 1
ATOM 1158 C CA . VAL A 1 144 ? -10.544 -0.162 16.755 1.00 94.94 144 VAL A CA 1
ATOM 1159 C C . VAL A 1 144 ? -11.551 -1.285 16.968 1.00 94.94 144 VAL A C 1
ATOM 1161 O O . VAL A 1 144 ? -12.560 -1.371 16.266 1.00 94.94 144 VAL A O 1
ATOM 1164 N N . LYS A 1 145 ? -11.293 -2.147 17.959 1.00 94.50 145 LYS A N 1
ATOM 1165 C CA . LYS A 1 145 ? -12.263 -3.158 18.395 1.00 94.50 145 LYS A CA 1
ATOM 1166 C C . LYS A 1 145 ? -13.395 -2.464 19.143 1.00 94.50 145 LYS A C 1
ATOM 1168 O O . LYS A 1 145 ? -13.163 -1.852 20.199 1.00 94.50 145 LYS A O 1
ATOM 1173 N N . VAL A 1 146 ? -14.603 -2.590 18.606 1.00 89.44 146 VAL A N 1
ATOM 1174 C CA . VAL A 1 146 ? -15.834 -2.138 19.257 1.00 89.44 146 VAL A CA 1
ATOM 1175 C C . VAL A 1 146 ? -16.487 -3.299 19.997 1.00 89.44 146 VAL A C 1
ATOM 1177 O O . VAL A 1 146 ? -16.379 -4.453 19.581 1.00 89.44 146 VAL A O 1
ATOM 1180 N N . ASP A 1 147 ? -17.127 -3.000 21.125 1.00 83.12 147 ASP A N 1
ATOM 1181 C CA . ASP A 1 147 ? -17.934 -3.990 21.832 1.00 83.12 147 ASP A CA 1
ATOM 1182 C C . ASP A 1 147 ? -19.260 -4.173 21.065 1.00 83.12 147 ASP A C 1
ATOM 1184 O O . ASP A 1 147 ? -19.955 -3.180 20.804 1.00 83.12 147 ASP A O 1
ATOM 1188 N N . PRO A 1 148 ? -19.636 -5.410 20.688 1.00 70.62 148 PRO A N 1
ATOM 1189 C CA . PRO A 1 148 ? -20.915 -5.691 20.044 1.00 70.62 148 PRO A CA 1
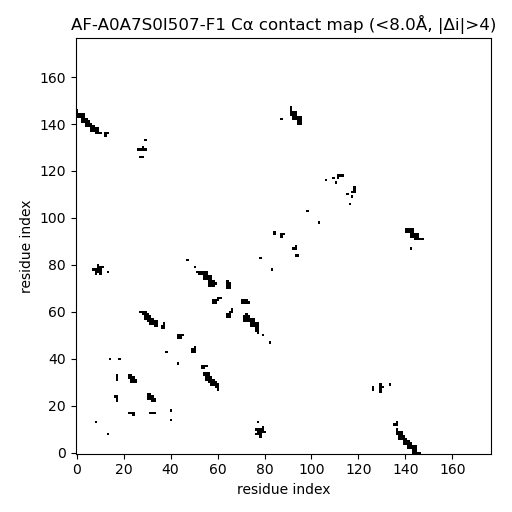ATOM 1190 C C . PRO A 1 148 ? -22.137 -5.225 20.846 1.00 70.62 148 PRO A C 1
ATOM 1192 O O . PRO A 1 148 ? -23.211 -5.092 20.263 1.00 70.62 148 PRO A O 1
ATOM 1195 N N . GLN A 1 149 ? -22.014 -4.991 22.155 1.00 70.81 149 GLN A N 1
ATOM 1196 C CA . GLN A 1 149 ? -23.114 -4.548 23.018 1.00 70.81 149 GLN A CA 1
ATOM 1197 C C . GLN A 1 149 ? -23.307 -3.023 23.026 1.00 70.81 149 GLN A C 1
ATOM 1199 O O . GLN A 1 149 ? -24.403 -2.549 23.315 1.00 70.81 149 GLN A O 1
ATOM 1204 N N . THR A 1 150 ? -22.299 -2.236 22.639 1.00 65.50 150 THR A N 1
ATOM 1205 C CA . THR A 1 150 ? -22.365 -0.760 22.575 1.00 65.50 150 THR A CA 1
ATOM 1206 C C . THR A 1 150 ? -22.781 -0.246 21.187 1.00 65.50 150 THR A C 1
ATOM 1208 O O . THR A 1 150 ? -22.299 0.775 20.709 1.00 65.50 150 THR A O 1
ATOM 1211 N N . GLN A 1 151 ? -23.675 -0.968 20.502 1.00 53.69 151 GLN A N 1
ATOM 1212 C CA . GLN A 1 151 ? -24.011 -0.820 19.074 1.00 53.69 151 GLN A CA 1
ATOM 1213 C C . GLN A 1 151 ? -24.615 0.527 18.613 1.00 53.69 151 GLN A C 1
ATOM 1215 O O . GLN A 1 151 ? -24.840 0.687 17.411 1.00 53.69 151 GLN A O 1
ATOM 1220 N N . SER A 1 152 ? -24.849 1.508 19.496 1.00 52.03 152 SER A N 1
ATOM 1221 C CA . SER A 1 152 ? -25.422 2.817 19.122 1.00 52.03 152 SER A CA 1
ATOM 1222 C C . SER A 1 152 ? -24.569 3.612 18.129 1.00 52.03 152 SER A C 1
ATOM 1224 O O . SER A 1 152 ? -25.096 4.470 17.425 1.00 52.03 152 SER A O 1
ATOM 1226 N N . ASP A 1 153 ? -23.277 3.297 18.017 1.00 50.03 153 ASP A N 1
ATOM 1227 C CA . ASP A 1 153 ? -22.317 4.112 17.262 1.00 50.03 153 ASP A CA 1
ATOM 1228 C C . ASP A 1 153 ? -22.072 3.609 15.826 1.00 50.03 153 ASP A C 1
ATOM 1230 O O . ASP A 1 153 ? -21.411 4.280 15.027 1.00 50.03 153 ASP A O 1
ATOM 1234 N N . ARG A 1 154 ? -22.645 2.454 15.443 1.00 50.12 154 ARG A N 1
ATOM 1235 C CA . ARG A 1 154 ? -22.454 1.859 14.102 1.00 50.12 154 ARG A CA 1
ATOM 1236 C C . ARG A 1 154 ? -23.062 2.694 12.970 1.00 50.12 154 ARG A C 1
ATOM 1238 O O . ARG A 1 154 ? -22.545 2.678 11.855 1.00 50.12 154 ARG A O 1
ATOM 1245 N N . HIS A 1 155 ? -24.147 3.428 13.220 1.00 45.25 155 HIS A N 1
ATOM 1246 C CA . HIS A 1 155 ? -24.839 4.181 12.165 1.00 45.25 155 HIS A CA 1
ATOM 1247 C C . HIS A 1 155 ? -24.253 5.563 11.874 1.00 45.25 155 HIS A C 1
ATOM 1249 O O . HIS A 1 155 ? -24.461 6.083 10.778 1.00 45.25 155 HIS A O 1
ATOM 1255 N N . THR A 1 156 ? -23.488 6.137 12.799 1.00 48.19 156 THR A N 1
ATOM 1256 C CA . THR A 1 156 ? -22.956 7.497 12.650 1.00 48.19 156 THR A CA 1
ATOM 1257 C C . THR A 1 156 ? -21.619 7.528 11.909 1.00 48.19 156 THR A C 1
ATOM 1259 O O . THR A 1 156 ? -21.338 8.514 11.232 1.00 48.19 156 THR A O 1
ATOM 1262 N N . MET A 1 157 ? -20.821 6.454 11.983 1.00 48.41 157 MET A N 1
ATOM 1263 C CA . MET A 1 157 ? -19.463 6.434 11.416 1.00 48.41 157 MET A CA 1
ATOM 1264 C C . MET A 1 157 ? -19.371 5.895 9.978 1.00 48.41 157 MET A C 1
ATOM 1266 O O . MET A 1 157 ? -18.523 6.355 9.226 1.00 48.41 157 MET A O 1
ATOM 1270 N N . GLY A 1 158 ? -20.261 4.989 9.550 1.00 41.81 158 GLY A N 1
ATOM 1271 C CA . GLY A 1 158 ? -20.203 4.396 8.199 1.00 41.81 158 GLY A CA 1
ATOM 1272 C C . GLY A 1 158 ? -20.973 5.144 7.101 1.00 41.81 158 GLY A C 1
ATOM 1273 O O . GLY A 1 158 ? -20.727 4.924 5.922 1.00 41.81 158 GLY A O 1
ATOM 1274 N N . LYS A 1 159 ? -21.921 6.026 7.454 1.00 41.53 159 LYS A N 1
ATOM 1275 C CA . LYS A 1 159 ? -22.837 6.651 6.476 1.00 41.53 159 LYS A CA 1
ATOM 1276 C C . LYS A 1 159 ? -22.428 8.040 5.983 1.00 41.53 159 LYS A C 1
ATOM 1278 O O . LYS A 1 159 ? -23.071 8.554 5.077 1.00 41.53 159 LYS A O 1
ATOM 1283 N N . ARG A 1 160 ? -21.407 8.685 6.558 1.00 41.00 160 ARG A N 1
ATOM 1284 C CA . ARG A 1 160 ? -21.153 10.107 6.263 1.00 41.00 160 ARG A CA 1
ATOM 1285 C C . ARG A 1 160 ? -20.373 10.410 4.981 1.00 41.00 160 ARG A C 1
ATOM 1287 O O . ARG A 1 160 ? -20.372 11.578 4.615 1.00 41.00 160 ARG A O 1
ATOM 1294 N N . GLN A 1 161 ? -19.759 9.445 4.284 1.00 44.19 161 GLN A N 1
ATOM 1295 C CA . GLN A 1 161 ? -18.936 9.763 3.096 1.00 44.19 161 GLN A CA 1
ATOM 1296 C C . GLN A 1 161 ? -18.918 8.717 1.963 1.00 44.19 161 GLN A C 1
ATOM 1298 O O . GLN A 1 161 ? -18.001 8.718 1.151 1.00 44.19 161 GLN A O 1
ATOM 1303 N N . LEU A 1 162 ? -19.947 7.878 1.822 1.00 37.94 162 LEU A N 1
ATOM 1304 C CA . LEU A 1 162 ? -20.270 7.320 0.500 1.00 37.94 162 LEU A CA 1
ATOM 1305 C C . LEU A 1 162 ? -21.333 8.234 -0.107 1.00 37.94 162 LEU A C 1
ATOM 1307 O O . LEU A 1 162 ? -22.531 8.010 0.049 1.00 37.94 162 LEU A O 1
ATOM 1311 N N . GLY A 1 163 ? -20.876 9.351 -0.676 1.00 33.81 163 GLY A N 1
ATOM 1312 C CA . GLY A 1 163 ? -21.725 10.274 -1.414 1.00 33.81 163 GLY A CA 1
ATOM 1313 C C . GLY A 1 163 ? -22.309 9.562 -2.627 1.00 33.81 163 GLY A C 1
ATOM 1314 O O . GLY A 1 163 ? -21.621 9.363 -3.623 1.00 33.81 163 GLY A O 1
ATOM 1315 N N . ASN A 1 164 ? -23.579 9.182 -2.529 1.00 34.69 164 ASN A N 1
ATOM 1316 C CA . ASN A 1 164 ? -24.434 9.030 -3.692 1.00 34.69 164 ASN A CA 1
ATOM 1317 C C . ASN A 1 164 ? -24.666 10.435 -4.259 1.00 34.69 164 ASN A C 1
ATOM 1319 O O . ASN A 1 164 ? -25.636 11.096 -3.891 1.00 34.69 164 ASN A O 1
ATOM 1323 N N . ASP A 1 165 ? -23.788 10.893 -5.150 1.00 35.88 165 ASP A N 1
ATOM 1324 C CA . ASP A 1 165 ? -24.183 11.899 -6.135 1.00 35.88 165 ASP A CA 1
ATOM 1325 C C . ASP A 1 165 ? -25.062 11.189 -7.175 1.00 35.88 165 ASP A C 1
ATOM 1327 O O . ASP A 1 165 ? -24.649 10.863 -8.289 1.00 35.88 165 ASP A O 1
ATOM 1331 N N . GLU A 1 166 ? -26.303 10.897 -6.776 1.00 37.25 166 GLU A N 1
ATOM 1332 C CA . GLU A 1 166 ? -27.393 10.688 -7.717 1.00 37.25 166 GLU A CA 1
ATOM 1333 C C . GLU A 1 166 ? -27.614 12.023 -8.430 1.00 37.25 166 GLU A C 1
ATOM 1335 O O . GLU A 1 166 ? -28.332 12.908 -7.963 1.00 37.25 166 GLU A O 1
ATOM 1340 N N . HIS A 1 167 ? -26.958 12.192 -9.577 1.00 34.16 167 HIS A N 1
ATOM 1341 C CA . HIS A 1 167 ? -27.387 13.167 -10.565 1.00 34.16 167 HIS A CA 1
ATOM 1342 C C . HIS A 1 167 ? -28.794 12.762 -11.034 1.00 34.16 167 HIS A C 1
ATOM 1344 O O . HIS A 1 167 ? -28.956 11.998 -11.986 1.00 34.16 167 HIS A O 1
ATOM 1350 N N . GLU A 1 168 ? -29.822 13.273 -10.351 1.00 32.94 168 GLU A N 1
ATOM 1351 C CA . GLU A 1 168 ? -31.186 13.336 -10.870 1.00 32.94 168 GLU A CA 1
ATOM 1352 C C . GLU A 1 168 ? -31.151 14.115 -12.191 1.00 32.94 168 GLU A C 1
ATOM 1354 O O . GLU A 1 168 ? -31.129 15.347 -12.234 1.00 32.94 168 GLU A O 1
ATOM 1359 N N . PHE A 1 169 ? -31.143 13.379 -13.298 1.00 32.56 169 PHE A N 1
ATOM 1360 C CA . PHE A 1 169 ? -31.410 13.914 -14.622 1.00 32.56 169 PHE A CA 1
ATOM 1361 C C . PHE A 1 169 ? -32.910 14.238 -14.694 1.00 32.56 169 PHE A C 1
ATOM 1363 O O . PHE A 1 169 ? -33.724 13.440 -15.159 1.00 32.56 169 PHE A O 1
ATOM 1370 N N . ARG A 1 170 ? -33.306 15.407 -14.182 1.00 34.81 170 ARG A N 1
ATOM 1371 C CA . ARG A 1 170 ? -34.640 15.961 -14.432 1.00 34.81 170 ARG A CA 1
ATOM 1372 C C . ARG A 1 170 ? -34.702 16.439 -15.878 1.00 34.81 170 ARG A C 1
ATOM 1374 O O . ARG A 1 170 ? -34.314 17.558 -16.197 1.00 34.81 170 ARG A O 1
ATOM 1381 N N . GLY A 1 171 ? -35.176 15.561 -16.756 1.00 32.34 171 GLY A N 1
ATOM 1382 C CA . GLY A 1 171 ? -35.664 15.952 -18.070 1.00 32.34 171 GLY A CA 1
ATOM 1383 C C . GLY A 1 171 ? -36.926 16.795 -17.908 1.00 32.34 171 GLY A C 1
ATOM 1384 O O . GLY A 1 171 ? -38.007 16.253 -17.692 1.00 32.34 171 GLY A O 1
ATOM 1385 N N . GLU A 1 172 ? -36.793 18.115 -18.001 1.00 34.47 172 GLU A N 1
ATOM 1386 C CA . GLU A 1 172 ? -37.932 18.984 -18.278 1.00 34.47 172 GLU A CA 1
ATOM 1387 C C . GLU A 1 172 ? -38.269 18.870 -19.768 1.00 34.47 172 GLU A C 1
ATOM 1389 O O . GLU A 1 172 ? -37.551 19.353 -20.645 1.00 34.47 172 GLU A O 1
ATOM 1394 N N . VAL A 1 173 ? -39.367 18.170 -20.047 1.00 41.06 173 VAL A N 1
ATOM 1395 C CA . VAL A 1 173 ? -40.059 18.205 -21.333 1.00 41.06 173 VAL A CA 1
ATOM 1396 C C . VAL A 1 173 ? -40.782 19.547 -21.397 1.00 41.06 173 VAL A C 1
ATOM 1398 O O . VAL A 1 173 ? -41.816 19.727 -20.759 1.00 41.06 173 VAL A O 1
ATOM 1401 N N . ASN A 1 174 ? -40.228 20.502 -22.141 1.00 38.50 174 ASN A N 1
ATOM 1402 C CA . ASN A 1 174 ? -40.964 21.702 -22.521 1.00 38.50 174 ASN A CA 1
ATOM 1403 C C . ASN A 1 174 ? -41.845 21.375 -23.729 1.00 38.50 174 ASN A C 1
ATOM 1405 O O . ASN A 1 174 ? -41.421 21.499 -24.877 1.00 38.50 174 ASN A O 1
ATOM 1409 N N . ASP A 1 175 ? -43.078 20.961 -23.440 1.00 43.00 175 ASP A N 1
ATOM 1410 C CA . ASP A 1 175 ? -44.196 21.081 -24.369 1.00 43.00 175 ASP A CA 1
ATOM 1411 C C . ASP A 1 175 ? -44.634 22.549 -24.419 1.00 43.00 175 ASP A C 1
ATOM 1413 O O . ASP A 1 175 ? -45.278 23.055 -23.499 1.00 43.00 175 ASP A O 1
ATOM 1417 N N . THR A 1 176 ? -44.331 23.223 -25.524 1.00 43.88 176 THR A N 1
ATOM 1418 C CA . THR A 1 176 ? -45.101 24.387 -25.972 1.00 43.88 176 THR A CA 1
ATOM 1419 C C . THR A 1 176 ? -45.178 24.377 -27.493 1.00 43.88 176 THR A C 1
ATOM 1421 O O . THR A 1 176 ? -44.157 24.465 -28.171 1.00 43.88 176 THR A O 1
ATOM 1424 N N . THR A 1 177 ? -46.422 24.222 -27.949 1.00 46.84 177 THR A N 1
ATOM 1425 C CA . THR A 1 177 ? -47.015 24.533 -29.262 1.00 46.84 177 THR A CA 1
ATOM 1426 C C . THR A 1 177 ? -46.321 25.605 -30.086 1.00 46.84 177 THR A C 1
ATOM 1428 O O . THR A 1 177 ? -46.007 26.665 -29.497 1.00 46.84 177 THR A O 1
#

Secondary structure (DSSP, 8-state):
--EEEEEEEBHHHHHHHHHHTTTEEE-SSEEEEE-TTSPPTT----SSGGGTT-EEEEEETTSTTTSSTT---EEEE-B-HHHHHHHHHTTTEEE-----HHHHHHHS--S--TT-TTTT-----S-HHHHHHHHHTEEEEEEEEPPTT-GGGHHHHSSSS----------------